Protein 8H79 (pdb70)

Nearest PDB structures (foldseek):
  8h79-assembly1_A  TM=1.004E+00  e=4.292E-35  Nodosilinea nodulosa PCC 7104
  6wp8-assembly1_A  TM=9.678E-01  e=7.950E-15  Mastigocladopsis repens
  6xl3-assembly1_A  TM=9.674E-01  e=8.332E-15  Mastigocladopsis repens
  6k6k-assembly1_A  TM=9.769E-01  e=1.851E-14  Mastigocladopsis repens
  6lm0-assembly1_B  TM=9.413E-01  e=6.273E-14  Calothrix sp. NIES-2098

Organism: NCBI:txid118166

InterPro domains:
  IPR001425 Archaeal/bacterial/fungal rhodopsins [PF01036] (11-232)
  IPR001425 Archaeal/bacterial/fungal rhodopsins [PR00251] (45-65)
  IPR001425 Archaeal/bacterial/fungal rhodopsins [PR00251] (87-108)
  IPR001425 Archaeal/bacterial/fungal rhodopsins [PR00251] (115-134)
  IPR001425 Archaeal/bacterial/fungal rhodopsins [PR00251] (139-160)
  IPR001425 Archaeal/bacterial/fungal rhodopsins [PR00251] (180-198)
  IPR001425 Archaeal/bacterial/fungal rhodopsins [PR00251] (212-230)
  IPR001425 Archaeal/bacterial/fungal rhodopsins [PTHR28286] (6-244)
  IPR001425 Archaeal/bacterial/fungal rhodopsins [SM01021] (12-248)
  IPR018229 Rhodopsin, retinal binding site [PS00950] (89-101)

Structure (mmCIF, N/CA/C/O backbone):
data_8H79
#
_entry.id  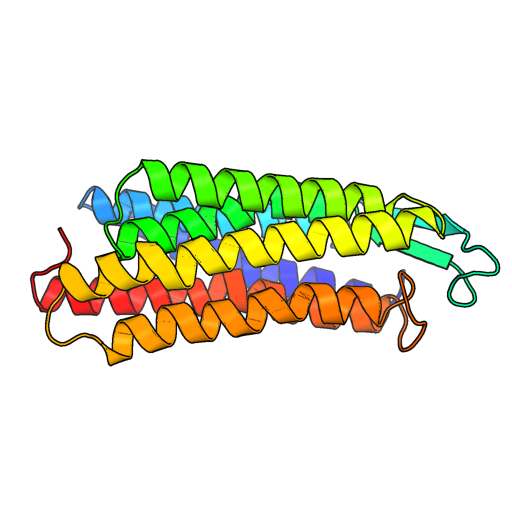 8H79
#
_cell.length_a   63.150
_cell.length_b   63.150
_cell.length_c   117.760
_cell.angle_alpha   90.000
_cell.angle_beta   90.000
_cell.angle_gamma   120.000
#
_symmetry.space_group_name_H-M   'P 3 2 1'
#
loop_
_entity.id
_entity.type
_entity.pdbx_description
1 polymer 'cyanorhodopsin-II (CyR-II) P7104R'
2 non-polymer RETINAL
3 non-polymer 'TETRAETHYLENE GLYCOL'
4 non-polymer HEXANE
5 non-polymer N-OCTANE
6 non-polymer TETRADECANE
7 non-polymer HEXADECANE
8 non-polymer 'SULFATE ION'
9 non-polymer 'CHLORIDE ION'
10 water water
#
loop_
_atom_site.group_PDB
_atom_site.id
_atom_site.type_symbol
_atom_site.label_atom_id
_atom_site.label_alt_id
_atom_site.label_comp_id
_atom_site.label_asym_id
_atom_site.label_entity_id
_atom_site.label_seq_id
_atom_site.pdbx_PDB_ins_code
_atom_site.Cartn_x
_atom_site.Cartn_y
_atom_site.Cartn_z
_atom_site.occupancy
_atom_site.B_iso_or_equiv
_atom_site.auth_seq_id
_atom_site.auth_comp_id
_atom_site.auth_asym_id
_atom_site.auth_atom_id
_atom_site.pdbx_PDB_model_num
ATOM 1 N N . MET A 1 8 ? -1.744 14.713 4.877 1.00 50.38 1 MET A N 1
ATOM 2 C CA . MET A 1 8 ? -1.014 14.456 6.110 1.00 40.90 1 MET A CA 1
ATOM 3 C C . MET A 1 8 ? -0.572 13.001 6.215 1.00 40.03 1 MET A C 1
ATOM 4 O O . MET A 1 8 ? -1.287 12.083 5.818 1.00 37.00 1 MET A O 1
ATOM 9 N N . ASN A 1 9 ? 0.625 12.819 6.759 1.00 42.16 2 ASN A N 1
ATOM 10 C CA . ASN A 1 9 ? 1.152 11.495 7.046 1.00 41.37 2 ASN A CA 1
ATOM 11 C C . ASN A 1 9 ? 0.175 10.712 7.920 1.00 39.36 2 ASN A C 1
ATOM 12 O O . ASN A 1 9 ? -0.401 11.246 8.873 1.00 34.78 2 ASN A O 1
ATOM 17 N N . LEU A 1 10 ? -0.023 9.435 7.581 1.00 36.64 3 LEU A N 1
ATOM 18 C CA . LEU A 1 10 ? -0.969 8.610 8.329 1.00 33.90 3 LEU A CA 1
ATOM 19 C C . LEU A 1 10 ? -0.501 8.391 9.764 1.00 31.21 3 LEU A C 1
ATOM 20 O O . LEU A 1 10 ? -1.303 8.452 10.703 1.00 27.13 3 LEU A O 1
ATOM 25 N N . LEU A 1 11 ? 0.796 8.129 9.952 1.00 26.88 4 LEU A N 1
ATOM 26 C CA . LEU A 1 11 ? 1.327 7.963 11.302 1.00 32.12 4 LEU A CA 1
ATOM 27 C C . LEU A 1 11 ? 1.137 9.233 12.119 1.00 26.59 4 LEU A C 1
ATOM 28 O O . LEU A 1 11 ? 0.850 9.171 13.321 1.00 25.43 4 LEU A O 1
ATOM 33 N N . SER A 1 12 ? 1.301 10.396 11.484 1.00 26.59 5 SER A N 1
ATOM 34 C CA . SER A 1 12 ? 0.983 11.656 12.145 1.00 28.64 5 SER A CA 1
ATOM 35 C C . SER A 1 12 ? -0.495 11.719 12.497 1.00 24.05 5 SER A C 1
ATOM 36 O O . SER A 1 12 ? -0.865 12.023 13.636 1.00 27.07 5 SER A O 1
ATOM 39 N N . GLN A 1 13 ? -1.354 11.434 11.519 1.00 23.78 6 GLN A N 1
ATOM 40 C CA . GLN A 1 13 ? -2.796 11.481 11.738 1.00 28.64 6 GLN A CA 1
ATOM 41 C C . GLN A 1 13 ? -3.206 10.628 12.932 1.00 25.37 6 GLN A C 1
ATOM 42 O O . GLN A 1 13 ? -3.966 11.073 13.797 1.00 25.93 6 GLN A O 1
ATOM 48 N N . VAL A 1 14 ? -2.690 9.400 13.001 1.00 24.23 7 VAL A N 1
ATOM 49 C CA . VAL A 1 14 ? -3.059 8.487 14.076 1.00 22.27 7 VAL A CA 1
ATOM 50 C C . VAL A 1 14 ? -2.488 8.957 15.408 1.00 23.17 7 VAL A C 1
ATOM 51 O O . VAL A 1 14 ? -3.176 8.922 16.433 1.00 23.93 7 VAL A O 1
ATOM 55 N N . SER A 1 15 ? -1.220 9.394 15.423 1.00 24.29 8 SER A N 1
ATOM 56 C CA . SER A 1 15 ? -0.619 9.852 16.672 1.00 26.47 8 SER A CA 1
ATOM 57 C C . SER A 1 15 ? -1.395 11.025 17.262 1.00 23.02 8 SER A C 1
ATOM 58 O O . SER A 1 15 ? -1.512 11.143 18.486 1.00 21.83 8 SER A O 1
ATOM 61 N N . PHE A 1 16 ? -1.929 11.906 16.414 1.00 23.82 9 PHE A N 1
ATOM 62 C CA . PHE A 1 16 ? -2.683 13.040 16.937 1.00 20.93 9 PHE A CA 1
ATOM 63 C C . PHE A 1 16 ? -3.994 12.578 17.566 1.00 22.16 9 PHE A C 1
ATOM 64 O O . PHE A 1 16 ? -4.347 13.002 18.671 1.00 22.61 9 PHE A O 1
ATOM 72 N N . TRP A 1 17 ? -4.734 11.702 16.885 1.00 21.63 10 TRP A N 1
ATOM 73 C CA . TRP A 1 17 ? -5.972 11.199 17.478 1.00 19.55 10 TRP A CA 1
ATOM 74 C C . TRP A 1 17 ? -5.692 10.413 18.757 1.00 22.09 10 TRP A C 1
ATOM 75 O O . TRP A 1 17 ? -6.433 10.534 19.740 1.00 18.68 10 TRP A O 1
ATOM 86 N N . VAL A 1 18 ? -4.598 9.635 18.784 1.00 21.07 11 VAL A N 1
ATOM 87 C CA . VAL A 1 18 ? -4.279 8.858 19.983 1.00 21.03 11 VAL A CA 1
ATOM 88 C C . VAL A 1 18 ? -3.870 9.773 21.133 1.00 20.80 11 VAL A C 1
ATOM 89 O O . VAL A 1 18 ? -4.259 9.555 22.290 1.00 21.94 11 VAL A O 1
ATOM 93 N N . GLY A 1 19 ? -3.076 10.806 20.850 1.00 24.83 12 GLY A N 1
ATOM 94 C CA . GLY A 1 19 ? -2.709 11.738 21.908 1.00 22.37 12 GLY A CA 1
ATOM 95 C C . GLY A 1 19 ? -3.911 12.490 22.447 1.00 18.56 12 GLY A C 1
ATOM 96 O O . GLY A 1 19 ? -4.049 12.679 23.657 1.00 19.52 12 GLY A O 1
ATOM 97 N N . CYS A 1 20 ? -4.803 12.916 21.555 1.00 19.44 13 CYS A N 1
ATOM 98 C CA . CYS A 1 20 ? -6.008 13.627 21.975 1.00 19.01 13 CYS A CA 1
ATOM 99 C C . CYS A 1 20 ? -6.831 12.795 22.957 1.00 23.36 13 CYS A C 1
ATOM 100 O O . CYS A 1 20 ? -7.221 13.278 24.032 1.00 20.74 13 CYS A O 1
ATOM 103 N N . GLY A 1 21 ? -7.076 11.527 22.615 1.00 22.70 14 GLY A N 1
ATOM 104 C CA . GLY A 1 21 ? -7.876 10.673 23.481 1.00 21.24 14 GLY A CA 1
ATOM 105 C C . GLY A 1 21 ? -7.209 10.378 24.813 1.00 25.39 14 GLY A C 1
ATOM 106 O O . GLY A 1 21 ? -7.870 10.363 25.855 1.00 23.98 14 GLY A O 1
ATOM 107 N N . ILE A 1 22 ? -5.893 10.147 24.804 1.00 21.90 15 ILE A N 1
ATOM 108 C CA . ILE A 1 22 ? -5.192 9.860 26.052 1.00 21.60 15 ILE A CA 1
ATOM 109 C C . ILE A 1 22 ? -5.167 11.099 26.939 1.00 24.95 15 ILE A C 1
ATOM 110 O O . ILE A 1 22 ? -5.437 11.028 28.146 1.00 22.44 15 ILE A O 1
ATOM 115 N N . LEU A 1 23 ? -4.858 12.260 26.348 1.00 21.50 16 LEU A N 1
ATOM 116 C CA . LEU A 1 23 ? -4.904 13.512 27.100 1.00 22.47 16 LEU A CA 1
ATOM 117 C C . LEU A 1 23 ? -6.303 13.780 27.655 1.00 22.38 16 LEU A C 1
ATOM 118 O O . LEU A 1 23 ? -6.450 14.192 28.811 1.00 24.98 16 LEU A O 1
ATOM 123 N N . ALA A 1 24 ? -7.342 13.533 26.857 1.00 23.39 17 ALA A N 1
ATOM 124 C CA . ALA A 1 24 ? -8.707 13.741 27.340 1.00 20.66 17 ALA A CA 1
ATOM 125 C C . ALA A 1 24 ? -9.064 12.766 28.459 1.00 26.21 17 ALA A C 1
ATOM 126 O O . ALA A 1 24 ? -9.889 13.088 29.319 1.00 24.22 17 ALA A O 1
ATOM 128 N N . PHE A 1 25 ? -8.458 11.577 28.467 1.00 24.19 18 PHE A N 1
ATOM 129 C CA . PHE A 1 25 ? -8.596 10.685 29.612 1.00 24.27 18 PHE A CA 1
ATOM 130 C C . PHE A 1 25 ? -7.993 11.311 30.865 1.00 26.12 18 PHE A C 1
ATOM 131 O O . PHE A 1 25 ? -8.597 11.268 31.944 1.00 25.62 18 PHE A O 1
ATOM 139 N N . GLY A 1 26 ? -6.802 11.901 30.742 1.00 25.48 19 GLY A N 1
ATOM 140 C CA . GLY A 1 26 ? -6.212 12.585 31.881 1.00 23.94 19 GLY A CA 1
ATOM 141 C C . GLY A 1 26 ? -7.072 13.733 32.378 1.00 21.56 19 GLY A C 1
ATOM 142 O O . GLY A 1 26 ? -7.240 13.915 33.586 1.00 23.20 19 GLY A O 1
ATOM 143 N N . SER A 1 27 ? -7.644 14.510 31.453 1.00 19.43 20 SER A N 1
ATOM 144 C CA . SER A 1 27 ? -8.529 15.613 31.839 1.00 23.25 20 SER A CA 1
ATOM 145 C C . SER A 1 27 ? -9.738 15.120 32.632 1.00 26.83 20 SER A C 1
ATOM 146 O O . SER A 1 27 ? -10.223 15.817 33.535 1.00 24.97 20 SER A O 1
ATOM 149 N N . ILE A 1 28 ? -10.255 13.934 32.296 1.00 25.08 21 ILE A N 1
ATOM 150 C CA . ILE A 1 28 ? -11.371 13.379 33.058 1.00 22.62 21 ILE A CA 1
ATOM 151 C C . ILE A 1 28 ? -10.934 13.045 34.479 1.00 25.45 21 ILE A C 1
ATOM 152 O O . ILE A 1 28 ? -11.633 13.363 35.449 1.00 24.57 21 ILE A O 1
ATOM 157 N N . VAL A 1 29 ? -9.766 12.408 34.627 1.00 25.84 22 VAL A N 1
ATOM 158 C CA . VAL A 1 29 ? -9.250 12.087 35.959 1.00 27.25 22 VAL A CA 1
ATOM 159 C C . VAL A 1 29 ? -9.009 13.361 36.766 1.00 28.47 22 VAL A C 1
ATOM 160 O O . VAL A 1 29 ? -9.480 13.498 37.903 1.00 24.47 22 VAL A O 1
ATOM 164 N N . PHE A 1 30 ? -8.256 14.306 36.201 1.00 21.35 23 PHE A N 1
ATOM 165 C CA . PHE A 1 30 ? -7.916 15.495 36.974 1.00 24.99 23 PHE A CA 1
ATOM 166 C C . PHE A 1 30 ? -9.142 16.382 37.199 1.00 26.76 23 PHE A C 1
ATOM 167 O O . PHE A 1 30 ? -9.316 16.940 38.288 1.00 24.52 23 PHE A O 1
ATOM 17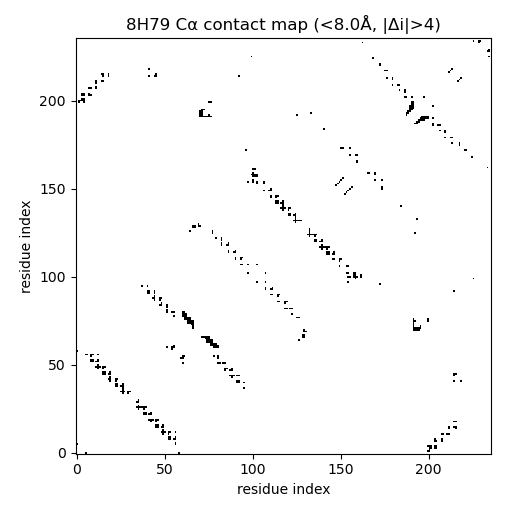5 N N . GLY A 1 31 ? -10.021 16.495 36.204 1.00 23.09 24 GLY A N 1
ATOM 176 C CA . GLY A 1 31 ? -11.187 17.356 36.362 1.00 26.93 24 GLY A CA 1
ATOM 177 C C . GLY A 1 31 ? -12.144 16.868 37.434 1.00 30.29 24 GLY A C 1
ATOM 178 O O . GLY A 1 31 ? -12.599 17.643 38.284 1.00 26.77 24 GLY A O 1
ATOM 179 N N . LEU A 1 32 ? -12.472 15.573 37.406 1.00 23.10 25 LEU A N 1
ATOM 180 C CA . LEU A 1 32 ? -13.347 15.025 38.434 1.00 22.93 25 LEU A CA 1
ATOM 181 C C . LEU A 1 32 ? -12.674 15.026 39.799 1.00 31.01 25 LEU A C 1
ATOM 182 O O . LEU A 1 32 ? -13.359 15.088 40.826 1.00 29.57 25 LEU A O 1
ATOM 187 N N . GLY A 1 33 ? -11.343 14.949 39.833 1.00 25.63 26 GLY A N 1
ATOM 188 C CA . GLY A 1 33 ? -10.647 15.085 41.099 1.00 32.74 26 GLY A CA 1
ATOM 189 C C . GLY A 1 33 ? -10.797 16.477 41.681 1.00 33.43 26 GLY A C 1
ATOM 190 O O . GLY A 1 33 ? -11.012 16.635 42.887 1.00 33.76 26 GLY A O 1
ATOM 191 N N . ALA A 1 34 ? -10.696 17.504 40.831 1.00 28.88 27 ALA A N 1
ATOM 192 C CA . ALA A 1 34 ? -10.928 18.871 41.286 1.00 29.95 27 ALA A CA 1
ATOM 193 C C . ALA A 1 34 ? -12.362 19.057 41.759 1.00 31.11 27 ALA A C 1
ATOM 194 O O . ALA A 1 34 ? -12.605 19.709 42.781 1.00 33.44 27 ALA A O 1
ATOM 196 N N . TRP A 1 35 ? -13.323 18.490 41.027 1.00 29.18 28 TRP A N 1
ATOM 197 C CA . TRP A 1 35 ? -14.727 18.618 41.404 1.00 32.99 28 TRP A CA 1
ATOM 198 C C . TRP A 1 35 ? -14.994 18.014 42.779 1.00 33.13 28 TRP A C 1
ATOM 199 O O . TRP A 1 35 ? -15.801 18.543 43.551 1.00 34.31 28 TRP A O 1
ATOM 210 N N . ASN A 1 36 ? -14.323 16.913 43.107 1.00 29.87 29 ASN A N 1
ATOM 211 C CA . ASN A 1 36 ? -14.582 16.190 44.340 1.00 34.86 29 ASN A CA 1
ATOM 212 C C . ASN A 1 36 ? -13.654 16.576 45.489 1.00 39.18 29 ASN A C 1
ATOM 213 O O . ASN A 1 36 ? -13.901 16.153 46.625 1.00 34.71 29 ASN A O 1
ATOM 218 N N . ALA A 1 37 ? -12.612 17.365 45.233 1.00 30.24 30 ALA A N 1
ATOM 219 C CA . ALA A 1 37 ? -11.624 17.659 46.263 1.00 35.19 30 ALA A CA 1
ATOM 220 C C . ALA A 1 37 ? -12.188 18.620 47.301 1.00 40.93 30 ALA A C 1
ATOM 221 O O . ALA A 1 37 ? -12.827 19.623 46.961 1.00 35.01 30 ALA A O 1
ATOM 223 N N . LYS A 1 38 ? -11.942 18.315 48.573 1.00 37.26 31 LYS A N 1
ATOM 224 C CA . LYS A 1 38 ? -12.399 19.154 49.673 1.00 46.16 31 LYS A CA 1
ATOM 225 C C . LYS A 1 38 ? -11.306 20.069 50.211 1.00 42.96 31 LYS A C 1
ATOM 226 O O . LYS A 1 38 ? -11.595 21.201 50.609 1.00 44.04 31 LYS A O 1
ATOM 232 N N . ARG A 1 39 ? -10.057 19.612 50.219 1.00 42.06 32 ARG A N 1
ATOM 233 C CA . ARG A 1 39 ? -8.947 20.430 50.688 1.00 41.05 32 ARG A CA 1
ATOM 234 C C . ARG A 1 39 ? -8.441 21.345 49.579 1.00 40.44 32 ARG A C 1
ATOM 235 O O . ARG A 1 39 ? -8.324 20.934 48.420 1.00 35.07 32 ARG A O 1
ATOM 243 N N . GLN A 1 40 ? -8.111 22.586 49.950 1.00 39.56 33 GLN A N 1
ATOM 244 C CA . GLN A 1 40 ? -7.659 23.567 48.967 1.00 37.43 33 GLN A CA 1
ATOM 245 C C . GLN A 1 40 ? -6.415 23.094 48.223 1.00 36.79 33 GLN A C 1
ATOM 246 O O . GLN A 1 40 ? -6.273 23.345 47.019 1.00 29.43 33 GLN A O 1
ATOM 252 N N . SER A 1 41 ? -5.502 22.408 48.916 1.00 30.55 34 SER A N 1
ATOM 253 C CA . SER A 1 41 ? -4.248 22.014 48.277 1.00 31.72 34 SER A CA 1
ATOM 254 C C . SER A 1 41 ? -4.463 20.909 47.249 1.00 36.01 34 SER A C 1
ATOM 255 O O . SER A 1 41 ? -3.665 20.769 46.313 1.00 28.20 34 SER A O 1
ATOM 258 N N . TRP A 1 42 ? -5.528 20.120 47.406 1.00 31.61 35 TRP A N 1
ATOM 259 C CA . TRP A 1 42 ? -5.887 19.142 46.388 1.00 29.71 35 TRP A CA 1
ATOM 260 C C . TRP A 1 42 ? -6.631 19.802 45.231 1.00 30.59 35 TRP A C 1
ATOM 261 O O . TRP A 1 42 ? -6.436 19.422 44.070 1.00 27.73 35 TRP A O 1
ATOM 272 N N . GLU A 1 43 ? -7.493 20.779 45.532 1.00 28.27 36 GLU A N 1
ATOM 273 C CA . GLU A 1 43 ? -8.128 21.567 44.481 1.00 32.07 36 GLU A CA 1
ATOM 274 C C . GLU A 1 43 ? -7.084 22.210 43.576 1.00 26.36 36 GLU A C 1
ATOM 275 O O . GLU A 1 43 ? -7.195 22.151 42.348 1.00 21.60 36 GLU A O 1
ATOM 281 N N . GLU A 1 44 ? -6.051 22.818 44.170 1.00 27.15 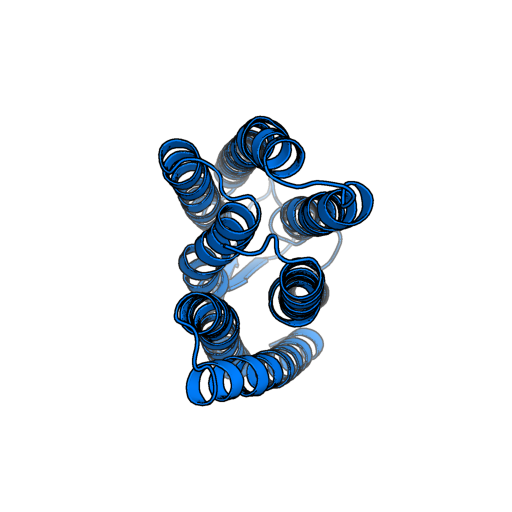37 GLU A N 1
ATOM 282 C CA . GLU A 1 44 ? -5.004 23.440 43.364 1.00 28.94 37 GLU A CA 1
ATOM 283 C C . GLU A 1 44 ? -4.264 22.410 42.523 1.00 29.05 37 GLU A C 1
ATOM 284 O O . GLU A 1 44 ? -4.007 22.640 41.333 1.00 25.27 37 GLU A O 1
ATOM 290 N N . PHE A 1 45 ? -3.907 21.269 43.122 1.00 26.84 38 PHE A N 1
ATOM 291 C CA . PHE A 1 45 ? -3.180 20.243 42.376 1.00 27.71 38 PHE A CA 1
ATOM 292 C C . PHE A 1 45 ? -3.972 19.789 41.157 1.00 23.14 38 PHE A C 1
ATOM 293 O O . PHE A 1 45 ? -3.447 19.738 40.037 1.00 25.01 38 PHE A O 1
ATOM 301 N N . TYR A 1 46 ? -5.249 19.461 41.360 1.00 22.26 39 TYR A N 1
ATOM 302 C CA . TYR A 1 46 ? -6.068 18.948 40.271 1.00 25.16 39 TYR A CA 1
ATOM 303 C C . TYR A 1 46 ? -6.334 20.015 39.215 1.00 22.52 39 TYR A C 1
ATOM 304 O O . TYR A 1 46 ? -6.361 19.716 38.015 1.00 22.60 39 TYR A O 1
ATOM 313 N N . ILE A 1 47 ? -6.552 21.260 39.637 1.00 22.45 40 ILE A N 1
ATOM 314 C CA . ILE A 1 47 ? -6.828 22.319 38.670 1.00 23.88 40 ILE A CA 1
ATOM 315 C C . ILE A 1 47 ? -5.614 22.558 37.790 1.00 23.78 40 ILE A C 1
ATOM 316 O O . ILE A 1 47 ? -5.738 22.707 36.570 1.00 23.47 40 ILE A O 1
ATOM 321 N N . VAL A 1 48 ? -4.422 22.599 38.394 1.00 21.62 41 VAL A N 1
ATOM 322 C CA . VAL A 1 48 ? -3.195 22.759 37.618 1.00 22.27 41 VAL A CA 1
ATOM 323 C C . VAL A 1 48 ? -3.066 21.637 36.593 1.00 22.28 41 VAL A C 1
ATOM 324 O O . VAL A 1 48 ? -2.891 21.882 35.394 1.00 20.77 41 VAL A O 1
ATOM 328 N N . HIS A 1 49 ? -3.187 20.386 37.039 1.00 22.96 42 HIS A N 1
ATOM 329 C CA . HIS A 1 49 ? -2.980 19.279 36.114 1.00 18.07 42 HIS A CA 1
ATOM 330 C C . HIS A 1 49 ? -4.145 19.091 35.151 1.00 21.07 42 HIS A C 1
ATOM 331 O O . HIS A 1 49 ? -3.944 18.542 34.064 1.00 21.49 42 HIS A O 1
ATOM 338 N N . PHE A 1 50 ? -5.344 19.564 35.499 1.00 22.01 43 PHE A N 1
ATOM 339 C CA . PHE A 1 50 ? -6.430 19.570 34.526 1.00 22.78 43 PHE A CA 1
ATOM 340 C C . PHE A 1 50 ? -6.143 20.543 33.386 1.00 20.76 43 PHE A C 1
ATOM 341 O O . PHE A 1 50 ? -6.367 20.219 32.212 1.00 18.69 43 PHE A O 1
ATOM 349 N N . THR A 1 51 ? -5.668 21.747 33.715 1.00 21.91 44 THR A N 1
ATOM 350 C CA . THR A 1 51 ? -5.257 22.693 32.683 1.00 22.52 44 THR A CA 1
ATOM 351 C C . THR A 1 51 ? -4.193 22.087 31.769 1.00 20.86 44 THR A C 1
ATOM 352 O O . THR A 1 51 ? -4.254 22.244 30.546 1.00 22.12 44 THR A O 1
ATOM 356 N N . VAL A 1 52 ? -3.239 21.352 32.342 1.00 21.91 45 VAL A N 1
ATOM 357 C CA . VAL A 1 52 ? -2.149 20.780 31.549 1.00 19.48 45 VAL A CA 1
ATOM 358 C C . VAL A 1 52 ? -2.691 19.844 30.474 1.00 23.55 45 VAL A C 1
ATOM 359 O O . VAL A 1 52 ? -2.403 20.013 29.284 1.00 23.37 45 VAL A O 1
ATOM 363 N N . THR A 1 53 ? -3.495 18.846 30.873 1.00 22.59 46 THR A N 1
ATOM 364 C CA . THR A 1 53 ? -3.994 17.877 29.899 1.00 21.32 46 THR A CA 1
ATOM 365 C C . THR A 1 53 ? -5.002 18.504 28.946 1.00 21.81 46 THR A C 1
ATOM 366 O O . THR A 1 53 ? -5.043 18.141 27.762 1.00 23.87 46 THR A O 1
ATOM 370 N N . THR A 1 54 ? -5.818 19.444 29.436 1.00 21.07 47 THR A N 1
ATOM 371 C CA . THR A 1 54 ? -6.896 19.994 28.616 1.00 18.82 47 THR A CA 1
ATOM 372 C C . THR A 1 54 ? -6.359 20.924 27.533 1.00 21.38 47 THR A C 1
ATOM 373 O O . THR A 1 54 ? -6.834 20.895 26.388 1.00 21.58 47 THR A O 1
ATOM 377 N N . VAL A 1 55 ? -5.362 21.746 27.869 1.00 22.32 48 VAL A N 1
ATOM 378 C CA . VAL A 1 55 ? -4.738 22.609 26.871 1.00 21.66 48 VAL A CA 1
ATOM 379 C C . VAL A 1 55 ? -4.060 21.767 25.795 1.00 20.23 48 VAL A C 1
ATOM 380 O O . VAL A 1 55 ? -4.187 22.040 24.594 1.00 18.63 48 VAL A O 1
ATOM 384 N N . ALA A 1 56 ? -3.332 20.725 26.207 1.00 23.84 49 ALA A N 1
ATOM 385 C CA . ALA A 1 56 ? -2.704 19.836 25.235 1.00 21.63 49 ALA A CA 1
ATOM 386 C C . ALA A 1 56 ? -3.749 19.083 24.418 1.00 18.85 49 ALA A C 1
ATOM 387 O O . ALA A 1 56 ? -3.597 18.929 23.202 1.00 19.12 49 ALA A O 1
ATOM 389 N N . ALA A 1 57 ? -4.825 18.622 25.061 1.00 19.41 50 ALA A N 1
ATOM 390 C CA . ALA A 1 57 ? -5.859 17.899 24.326 1.00 18.15 50 ALA A CA 1
ATOM 391 C C . ALA A 1 57 ? -6.494 18.777 23.255 1.00 21.29 50 ALA A C 1
ATOM 392 O O . ALA A 1 57 ? -6.864 18.286 22.183 1.00 20.15 50 ALA A O 1
ATOM 394 N N . CYS A 1 58 ? -6.639 20.077 23.534 1.00 22.71 51 CYS A N 1
ATOM 395 C CA . CYS A 1 58 ? -7.133 21.012 22.528 1.00 17.79 51 CYS A CA 1
ATOM 396 C C . CYS A 1 58 ? -6.149 21.155 21.373 1.00 21.37 51 CYS A C 1
ATOM 397 O O . CYS A 1 58 ? -6.545 21.175 20.199 1.00 21.86 51 CYS A O 1
ATOM 400 N N . ALA A 1 59 ? -4.859 21.293 21.690 1.00 20.94 52 ALA A N 1
ATOM 401 C CA . ALA A 1 59 ? -3.849 21.398 20.643 1.00 18.81 52 ALA A CA 1
ATOM 402 C C . ALA A 1 59 ? -3.801 20.138 19.786 1.00 18.88 52 ALA A C 1
ATOM 403 O O . ALA A 1 59 ? -3.692 20.225 18.557 1.00 20.33 52 ALA A O 1
ATOM 405 N N . TYR A 1 60 ? -3.891 18.955 20.410 1.00 20.54 53 TYR A N 1
ATOM 406 C CA . TYR A 1 60 ? -3.905 17.713 19.634 1.00 16.66 53 TYR A CA 1
ATOM 407 C C . TYR A 1 60 ? -5.177 17.578 18.802 1.00 21.31 53 TYR A C 1
ATOM 408 O O . TYR A 1 60 ? -5.139 17.024 17.692 1.00 20.12 53 TYR A O 1
ATOM 417 N N . LEU A 1 61 ? -6.311 18.080 19.303 1.00 19.61 54 LEU A N 1
ATOM 418 C CA . LEU A 1 61 ? -7.530 18.033 18.498 1.00 16.40 54 LEU A CA 1
ATOM 419 C C . LEU A 1 61 ? -7.378 18.882 17.243 1.00 20.36 54 LEU A C 1
ATOM 420 O O . LEU A 1 61 ? -7.763 18.460 16.145 1.00 18.95 54 LEU A O 1
ATOM 425 N N . ALA A 1 62 ? -6.777 20.068 17.381 1.00 21.62 55 ALA A N 1
ATOM 426 C CA . ALA A 1 62 ? -6.550 20.921 16.219 1.00 24.65 55 ALA A CA 1
ATOM 427 C C . ALA A 1 62 ? -5.631 20.244 15.204 1.00 21.20 55 ALA A C 1
ATOM 428 O O . ALA A 1 62 ? -5.916 20.230 14.001 1.00 22.22 55 ALA A O 1
ATOM 430 N N . MET A 1 63 ? -4.518 19.673 15.662 1.00 22.93 56 MET A N 1
ATOM 431 C CA . MET A 1 63 ? -3.623 19.007 14.717 1.00 22.97 56 MET A CA 1
ATOM 432 C C . MET A 1 63 ? -4.280 17.772 14.099 1.00 22.23 56 MET A C 1
ATOM 433 O O . MET A 1 63 ? -4.141 17.528 12.893 1.00 25.03 56 MET A O 1
ATOM 438 N N . ALA A 1 64 ? -5.021 17.000 14.897 1.00 19.72 57 ALA A N 1
ATOM 439 C CA . ALA A 1 64 ? -5.728 15.837 14.357 1.00 19.63 57 ALA A CA 1
ATOM 440 C C . ALA A 1 64 ? -6.678 16.229 13.231 1.00 26.56 57 ALA A C 1
ATOM 441 O O . ALA A 1 64 ? -6.869 15.464 12.277 1.00 25.05 57 ALA A O 1
ATOM 443 N N . MET A 1 65 ? -7.283 17.413 13.322 1.00 22.00 58 MET A N 1
ATOM 444 C CA . MET A 1 65 ? -8.224 17.888 12.321 1.00 21.47 58 MET A CA 1
ATOM 445 C C . MET A 1 65 ? -7.544 18.648 11.186 1.00 27.58 58 MET A C 1
ATOM 446 O O . MET A 1 65 ? -8.234 19.222 10.337 1.00 27.15 58 MET A O 1
ATOM 451 N N . GLY A 1 66 ? -6.214 18.662 11.151 1.00 25.81 59 GLY A N 1
ATOM 452 C CA . GLY A 1 66 ? -5.497 19.287 10.063 1.00 25.32 59 GLY A CA 1
ATOM 453 C C . GLY A 1 66 ? -5.258 20.767 10.219 1.00 27.98 59 GLY A C 1
ATOM 454 O O . GLY A 1 66 ? -5.016 21.447 9.214 1.00 26.27 59 GLY A O 1
ATOM 455 N N . GLN A 1 67 ? -5.301 21.286 11.443 1.00 21.39 60 GLN A N 1
ATOM 456 C CA . GLN A 1 67 ? -5.072 22.695 11.720 1.00 23.85 60 GLN A CA 1
ATOM 457 C C . GLN A 1 67 ? -3.769 22.881 12.493 1.00 26.39 60 GLN A C 1
ATOM 458 O O . GLN A 1 67 ? -3.124 21.922 12.916 1.00 22.35 60 GLN A O 1
ATOM 464 N N . GLY A 1 68 ? -3.383 24.143 12.667 1.00 20.68 61 GLY A N 1
ATOM 465 C CA . GLY A 1 68 ? -2.226 24.468 13.481 1.00 22.60 61 GLY A CA 1
ATOM 466 C C . GLY A 1 68 ? -0.881 24.079 12.904 1.00 23.61 61 GLY A C 1
ATOM 467 O O . GLY A 1 68 ? 0.096 23.980 13.657 1.00 21.24 61 GLY A O 1
ATOM 468 N N . GLU A 1 69 ? -0.795 23.873 11.588 1.00 21.22 62 GLU A N 1
ATOM 469 C CA . GLU A 1 69 ? 0.437 23.450 10.930 1.00 28.77 62 GLU A CA 1
ATOM 470 C C . GLU A 1 69 ? 0.773 24.389 9.785 1.00 26.65 62 GLU A C 1
ATOM 471 O O . GLU A 1 69 ? -0.120 24.884 9.090 1.00 23.47 62 GLU A O 1
ATOM 477 N N . ILE A 1 70 ? 2.070 24.613 9.583 1.00 23.99 63 ILE A N 1
ATOM 478 C CA . ILE A 1 70 ? 2.566 25.342 8.422 1.00 30.14 63 ILE A CA 1
ATOM 479 C C . ILE A 1 70 ? 3.817 24.627 7.918 1.00 28.11 63 ILE A C 1
ATOM 480 O O . ILE A 1 70 ? 4.670 24.225 8.715 1.00 27.51 63 ILE A O 1
ATOM 485 N N . THR A 1 71 ? 3.895 24.415 6.602 1.00 28.62 64 THR A N 1
ATOM 486 C CA . THR A 1 71 ? 5.014 23.721 5.967 1.00 27.31 64 THR A CA 1
ATOM 487 C C . THR A 1 71 ? 5.968 24.744 5.362 1.00 28.30 64 THR A C 1
ATOM 488 O O . THR A 1 71 ? 5.537 25.629 4.615 1.00 23.90 64 THR A O 1
ATOM 492 N N . LEU A 1 72 ? 7.262 24.615 5.673 1.00 25.39 65 LEU A N 1
ATOM 493 C CA . LEU A 1 72 ? 8.272 25.570 5.235 1.00 24.91 65 LEU A CA 1
ATOM 494 C C . LEU A 1 72 ? 9.404 24.874 4.484 1.00 23.34 65 LEU A C 1
ATOM 495 O O . LEU A 1 72 ? 9.751 23.724 4.772 1.00 21.68 65 LEU A O 1
ATOM 500 N N . GLN A 1 73 ? 9.986 25.596 3.524 1.00 24.42 66 GLN A N 1
ATOM 501 C CA . GLN A 1 73 ? 11.095 25.081 2.723 1.00 29.29 66 GLN A CA 1
ATOM 502 C C . GLN A 1 73 ? 12.399 25.071 3.512 1.00 28.43 66 GLN A C 1
ATOM 503 O O . GLN A 1 73 ? 12.667 25.976 4.308 1.00 28.64 66 GLN A O 1
ATOM 509 N N . ASN A 1 74 ? 13.227 24.057 3.260 1.00 26.74 67 ASN A N 1
ATOM 510 C CA . ASN A 1 74 ? 14.562 23.963 3.835 1.00 27.09 67 ASN A CA 1
ATOM 511 C C . ASN A 1 74 ? 15.618 24.452 2.845 1.00 34.17 67 ASN A C 1
ATOM 512 O O . ASN A 1 74 ? 15.460 24.319 1.628 1.00 28.83 67 ASN A O 1
ATOM 517 N N . THR A 1 75 ? 16.698 25.028 3.383 1.00 30.68 68 THR A N 1
ATOM 518 C CA . THR A 1 75 ? 17.835 25.484 2.594 1.00 32.57 68 THR A CA 1
ATOM 519 C C . THR A 1 75 ? 18.856 24.360 2.412 1.00 38.09 68 THR A C 1
ATOM 520 O O . THR A 1 75 ? 18.668 23.226 2.862 1.00 33.79 68 THR A O 1
ATOM 524 N N . ASP A 1 76 ? 19.972 24.693 1.756 1.00 33.93 69 ASP A N 1
ATOM 525 C CA . ASP A 1 76 ? 21.047 23.728 1.559 1.00 34.24 69 ASP A CA 1
ATOM 526 C C . ASP A 1 76 ? 21.813 23.432 2.837 1.00 36.67 69 ASP A C 1
ATOM 527 O O . ASP A 1 76 ? 22.511 22.416 2.897 1.00 39.14 69 ASP A O 1
ATOM 532 N N . LEU A 1 77 ? 21.721 24.297 3.851 1.00 33.72 70 LEU A N 1
ATOM 533 C CA . LEU A 1 77 ? 22.333 24.029 5.147 1.00 33.61 70 LEU A CA 1
ATOM 534 C C . LEU A 1 77 ? 21.416 23.238 6.064 1.00 33.09 70 LEU A C 1
ATOM 535 O O . LEU A 1 77 ? 21.513 23.363 7.293 1.00 32.71 70 LEU A O 1
ATOM 540 N N . ALA A 1 78 ? 20.509 22.448 5.499 1.00 33.21 71 ALA A N 1
ATOM 541 C CA . ALA A 1 78 ? 19.471 21.780 6.262 1.00 30.97 71 ALA A CA 1
ATOM 542 C C . ALA A 1 78 ? 19.197 20.423 5.633 1.00 33.17 71 ALA A C 1
ATOM 543 O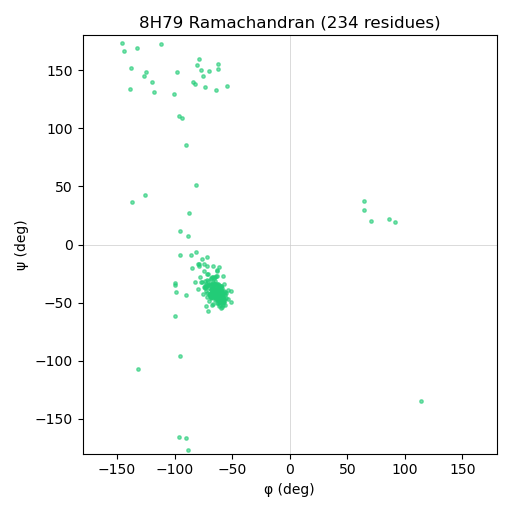 O . ALA A 1 78 ? 19.721 20.093 4.565 1.00 35.61 71 ALA A O 1
ATOM 545 N N . ALA A 1 79 ? 18.362 19.636 6.304 1.00 31.37 72 ALA A N 1
ATOM 546 C CA . ALA A 1 79 ? 17.973 18.336 5.779 1.00 33.98 72 ALA A CA 1
ATOM 547 C C . ALA A 1 79 ? 17.230 18.497 4.460 1.00 29.55 72 ALA A C 1
ATOM 548 O O . ALA A 1 79 ? 16.561 19.504 4.216 1.00 32.78 72 ALA A O 1
ATOM 550 N N . GLU A 1 80 ? 17.345 17.484 3.609 1.00 34.41 73 GLU A N 1
ATOM 551 C CA . GLU A 1 80 ? 16.660 17.504 2.324 1.00 40.50 73 GLU A CA 1
ATOM 552 C C . GLU A 1 80 ? 15.147 17.506 2.533 1.00 37.54 73 GLU A C 1
ATOM 553 O O . GLU A 1 80 ? 14.624 16.735 3.342 1.00 37.12 73 GLU A O 1
ATOM 559 N N . GLY A 1 81 ? 14.450 18.389 1.820 1.00 33.67 74 GLY A N 1
ATOM 560 C CA . GLY A 1 81 ? 13.000 18.420 1.849 1.00 34.97 74 GLY A CA 1
ATOM 561 C C . GLY A 1 81 ? 12.405 19.666 2.474 1.00 35.80 74 GLY A C 1
ATOM 562 O O . GLY A 1 81 ? 12.831 20.790 2.189 1.00 31.47 74 GLY A O 1
ATOM 563 N N . VAL A 1 82 ? 11.404 19.474 3.332 1.00 31.63 75 VAL A N 1
ATOM 564 C CA . VAL A 1 82 ? 10.677 20.563 3.966 1.00 26.92 75 VAL A CA 1
ATOM 565 C C . VAL A 1 82 ? 10.569 20.253 5.456 1.00 31.21 75 VAL A C 1
ATOM 566 O O . VAL A 1 82 ? 10.887 19.152 5.913 1.00 23.09 75 VAL A O 1
ATOM 570 N N . ARG A 1 83 ? 10.131 21.251 6.221 1.00 27.83 76 ARG A N 1
ATOM 571 C CA . ARG A 1 83 ? 9.835 21.064 7.635 1.00 28.82 76 ARG A CA 1
ATOM 572 C C . ARG A 1 83 ? 8.356 21.345 7.853 1.00 28.64 76 ARG A C 1
ATOM 573 O O . ARG A 1 83 ? 7.824 22.338 7.348 1.00 27.58 76 ARG A O 1
ATOM 581 N N . HIS A 1 84 ? 7.685 20.437 8.548 1.00 25.25 77 HIS A N 1
ATOM 582 C CA . HIS A 1 84 ? 6.301 20.631 8.949 1.00 26.14 77 HIS A CA 1
ATOM 583 C C . HIS A 1 84 ? 6.328 21.230 10.347 1.00 24.78 77 HIS A C 1
ATOM 584 O O . HIS A 1 84 ? 6.686 20.544 11.309 1.00 23.16 77 HIS A O 1
ATOM 591 N N . ILE A 1 85 ? 5.976 22.506 10.459 1.00 27.14 78 ILE A N 1
ATOM 592 C CA . 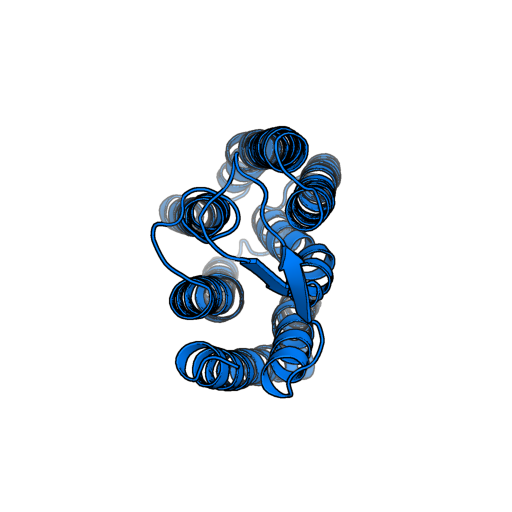ILE A 1 85 ? 5.973 23.209 11.737 1.00 21.41 78 ILE A CA 1
ATOM 593 C C . ILE A 1 85 ? 4.555 23.172 12.288 1.00 21.41 78 ILE A C 1
ATOM 594 O O . ILE A 1 85 ? 3.648 23.805 11.744 1.00 19.81 78 ILE A O 1
ATOM 599 N N . TYR A 1 86 ? 4.360 22.416 13.360 1.00 25.57 79 TYR A N 1
ATOM 600 C CA . TYR A 1 86 ? 3.090 22.392 14.079 1.00 23.74 79 TYR A CA 1
ATOM 601 C C . TYR A 1 86 ? 3.180 23.478 15.138 1.00 22.05 79 TYR A C 1
ATOM 602 O O . TYR A 1 86 ? 3.564 23.230 16.277 1.00 24.19 79 TYR A O 1
ATOM 611 N N . TRP A 1 87 ? 2.842 24.711 14.749 1.00 23.72 80 TRP A N 1
ATOM 612 C CA . TRP A 1 87 ? 2.970 25.820 15.686 1.00 20.41 80 TRP A CA 1
ATOM 613 C C . TRP A 1 87 ? 1.995 25.711 16.854 1.00 21.39 80 TRP A C 1
ATOM 614 O O . TRP A 1 87 ? 2.226 26.341 17.894 1.00 20.20 80 TRP A O 1
ATOM 625 N N . ALA A 1 88 ? 0.934 24.905 16.721 1.00 19.20 81 ALA A N 1
ATOM 626 C CA . ALA A 1 88 ? 0.045 24.642 17.851 1.00 20.20 81 ALA A CA 1
ATOM 627 C C . ALA A 1 88 ? 0.800 24.049 19.036 1.00 21.94 81 ALA A C 1
ATOM 628 O O . ALA A 1 88 ? 0.377 24.222 20.188 1.00 22.46 81 ALA A O 1
ATOM 630 N N . ARG A 1 89 ? 1.914 23.353 18.772 1.00 19.22 82 ARG A N 1
ATOM 631 C CA . ARG A 1 89 ? 2.705 22.745 19.841 1.00 20.53 82 ARG A CA 1
ATOM 632 C C . ARG A 1 89 ? 3.246 23.792 20.796 1.00 19.99 82 ARG A C 1
ATOM 633 O O . ARG A 1 89 ? 3.254 23.593 22.018 1.00 17.92 82 ARG A O 1
ATOM 641 N N . TYR A 1 90 ? 3.733 24.904 20.256 1.00 15.17 83 TYR A N 1
ATOM 642 C CA . TYR A 1 90 ? 4.368 25.895 21.103 1.00 17.91 83 TYR A CA 1
ATOM 643 C C . TYR A 1 90 ? 3.333 26.705 21.871 1.00 20.54 83 TYR A C 1
ATOM 644 O O . TYR A 1 90 ? 3.598 27.110 23.010 1.00 22.72 83 TYR A O 1
ATOM 653 N N . CYS A 1 91 ? 2.151 26.928 21.282 1.00 20.94 84 CYS A N 1
ATOM 654 C CA . CYS A 1 91 ? 1.052 27.529 22.036 1.00 24.14 84 CYS A CA 1
ATOM 655 C C . CYS A 1 91 ? 0.674 26.660 23.227 1.00 24.13 84 CYS A C 1
ATOM 656 O O . CYS A 1 91 ? 0.398 27.171 24.319 1.00 27.81 84 CYS A O 1
ATOM 659 N N . ASP A 1 92 ? 0.634 25.341 23.018 1.00 23.45 85 ASP A N 1
ATOM 660 C CA . ASP A 1 92 ? 0.399 24.387 24.099 1.00 22.89 85 ASP A CA 1
ATOM 661 C C . ASP A 1 92 ? 1.526 24.447 25.126 1.00 22.31 85 ASP A C 1
ATOM 662 O O . ASP A 1 92 ? 1.281 24.614 26.327 1.00 24.83 85 ASP A O 1
ATOM 667 N N . TRP A 1 93 ? 2.774 24.366 24.662 1.00 22.53 86 TRP A N 1
ATOM 668 C CA . TRP A 1 93 ? 3.919 24.248 25.562 1.00 19.61 86 TRP A CA 1
ATOM 669 C C . TRP A 1 93 ? 4.139 25.502 26.405 1.00 23.10 86 TRP A C 1
ATOM 670 O O . TRP A 1 93 ? 4.541 25.403 27.574 1.00 22.61 86 TRP A O 1
ATOM 681 N N . ILE A 1 94 ? 3.912 26.693 25.841 1.00 19.79 87 ILE A N 1
ATOM 682 C CA . ILE A 1 94 ? 4.183 27.904 26.610 1.00 20.57 87 ILE A CA 1
ATOM 683 C C . ILE A 1 94 ? 3.289 28.001 27.843 1.00 24.61 87 ILE A C 1
ATOM 684 O O . ILE A 1 94 ? 3.646 28.682 28.817 1.00 21.50 87 ILE A O 1
ATOM 689 N N . VAL A 1 95 ? 2.156 27.304 27.843 1.00 23.28 88 VAL A N 1
ATOM 690 C CA . VAL A 1 95 ? 1.240 27.283 28.976 1.00 23.09 88 VAL A CA 1
ATOM 691 C C . VAL A 1 95 ? 1.432 26.040 29.839 1.00 21.18 88 VAL A C 1
ATOM 692 O O . VAL A 1 95 ? 1.409 26.126 31.068 1.00 22.10 88 VAL A O 1
ATOM 696 N N . THR A 1 96 ? 1.637 24.872 29.225 1.00 20.69 89 THR A N 1
ATOM 697 C CA . THR A 1 96 ? 1.632 23.637 30.009 1.00 24.39 89 THR A CA 1
ATOM 698 C C . THR A 1 96 ? 2.962 23.359 30.705 1.00 24.50 89 THR A C 1
ATOM 699 O O . THR A 1 96 ? 2.971 22.751 31.784 1.00 26.49 89 THR A O 1
ATOM 703 N N . THR A 1 97 ? 4.091 23.756 30.115 1.00 22.15 90 THR A N 1
ATOM 704 C CA . THR A 1 97 ? 5.338 23.402 30.788 1.00 20.96 90 THR A CA 1
ATOM 705 C C . THR A 1 97 ? 5.573 24.262 32.037 1.00 22.98 90 THR A C 1
ATOM 706 O O . THR A 1 97 ? 6.055 23.731 33.045 1.00 21.29 90 THR A O 1
ATOM 710 N N . PRO A 1 98 ? 5.239 25.560 32.059 1.00 25.13 91 PRO A N 1
ATOM 711 C CA . PRO A 1 98 ? 5.339 26.277 33.344 1.00 21.67 91 PRO A CA 1
ATOM 712 C C . PRO A 1 98 ? 4.405 25.734 34.415 1.00 24.27 91 PRO A C 1
ATOM 713 O O . PRO A 1 98 ? 4.725 25.833 35.607 1.00 22.81 91 PRO A O 1
ATOM 717 N N . LEU A 1 99 ? 3.273 25.136 34.032 1.00 19.56 92 LEU A N 1
ATOM 718 C CA . LEU A 1 99 ? 2.375 24.567 35.030 1.00 22.15 92 LEU A CA 1
ATOM 719 C C . LEU A 1 99 ? 2.914 23.261 35.613 1.00 21.63 92 LEU A C 1
ATOM 720 O O . LEU A 1 99 ? 2.727 22.997 36.807 1.00 23.33 92 LEU A O 1
ATOM 725 N N . ILE A 1 100 ? 3.565 22.429 34.792 1.00 21.55 93 ILE A N 1
ATOM 726 C CA . ILE A 1 100 ? 4.209 21.213 35.302 1.00 22.66 93 ILE A CA 1
ATOM 727 C C . ILE A 1 100 ? 5.322 21.573 36.280 1.00 23.97 93 ILE A C 1
ATOM 728 O O . ILE A 1 100 ? 5.450 20.971 37.352 1.00 23.92 93 ILE A O 1
ATOM 733 N N . LEU A 1 101 ? 6.146 22.566 35.924 1.00 24.61 94 LEU A N 1
ATOM 734 C CA . LEU A 1 101 ? 7.202 23.014 36.827 1.00 25.48 94 LEU A CA 1
ATOM 735 C C . LEU A 1 101 ? 6.623 23.627 38.097 1.00 23.39 94 LEU A C 1
ATOM 736 O O . LEU A 1 101 ? 7.146 23.409 39.197 1.00 23.53 94 LEU A O 1
ATOM 741 N N . PHE A 1 102 ? 5.552 24.413 37.962 1.00 21.86 95 PHE A N 1
ATOM 742 C CA . PHE A 1 102 ? 4.890 24.958 39.141 1.00 24.43 95 PHE A CA 1
ATOM 743 C C . PHE A 1 102 ? 4.438 23.841 40.079 1.00 23.19 95 PHE A C 1
ATOM 744 O O . PHE A 1 102 ? 4.613 23.935 41.301 1.00 22.83 95 PHE A O 1
ATOM 752 N N . SER A 1 103 ? 3.882 22.760 39.523 1.00 23.85 96 SER A N 1
ATOM 753 C CA . SER A 1 103 ? 3.428 21.649 40.359 1.00 24.57 96 SER A CA 1
ATOM 754 C C . SER A 1 103 ? 4.586 20.997 41.112 1.00 25.61 96 SER A C 1
ATOM 755 O O . SER A 1 103 ? 4.469 20.706 42.310 1.00 27.27 96 SER A O 1
ATOM 758 N N . ILE A 1 104 ? 5.710 20.751 40.429 1.00 23.90 97 ILE A N 1
ATOM 759 C CA . ILE A 1 104 ? 6.876 20.172 41.101 1.00 26.18 97 ILE A CA 1
ATOM 760 C C . ILE A 1 104 ? 7.381 21.104 42.196 1.00 28.82 97 ILE A C 1
ATOM 761 O O . ILE A 1 104 ? 7.752 20.658 43.291 1.00 29.80 97 ILE A O 1
ATOM 766 N N . CYS A 1 105 ? 7.398 22.412 41.921 1.00 24.51 98 CYS A N 1
ATOM 767 C CA . CYS A 1 105 ? 7.862 23.383 42.911 1.00 25.09 98 CYS A CA 1
ATOM 768 C C . CYS A 1 105 ? 6.948 23.435 44.133 1.00 26.21 98 CYS A C 1
ATOM 769 O O . CYS A 1 105 ? 7.429 23.583 45.261 1.00 27.42 98 CYS A O 1
ATOM 772 N N . ARG A 1 106 ? 5.628 23.342 43.931 1.00 27.67 99 ARG A N 1
ATOM 773 C CA . ARG A 1 106 ? 4.716 23.352 45.069 1.00 23.65 99 ARG A CA 1
ATOM 774 C C . ARG A 1 106 ? 4.886 22.092 45.915 1.00 28.65 99 ARG A C 1
ATOM 775 O O . ARG A 1 106 ? 4.872 22.161 47.150 1.00 30.30 99 ARG A O 1
ATOM 783 N N . LEU A 1 107 ? 5.052 20.937 45.265 1.00 25.57 100 LEU A N 1
ATOM 784 C CA . LEU A 1 107 ? 5.329 19.701 45.989 1.00 30.10 100 LEU A CA 1
ATOM 785 C C . LEU A 1 107 ? 6.614 19.809 46.803 1.00 32.67 100 LEU A C 1
ATOM 786 O O . LEU A 1 107 ? 6.697 19.275 47.916 1.00 30.91 100 LEU A O 1
ATOM 791 N N . SER A 1 108 ? 7.626 20.496 46.267 1.00 27.50 101 SER A N 1
ATOM 792 C CA . SER A 1 108 ? 8.884 20.671 46.985 1.00 29.52 101 SER A CA 1
ATOM 793 C C . SER A 1 108 ? 8.807 21.750 48.058 1.00 32.47 101 SER A C 1
ATOM 794 O O . SER A 1 108 ? 9.695 21.804 48.917 1.00 34.00 101 SER A O 1
ATOM 797 N N . LYS A 1 109 ? 7.788 22.616 48.005 1.00 27.42 102 LYS A N 1
ATOM 798 C CA . LYS A 1 109 ? 7.590 23.700 48.971 1.00 29.74 102 LYS A CA 1
ATOM 799 C C . LYS A 1 109 ? 8.716 24.736 48.911 1.00 30.13 102 LYS A C 1
ATOM 800 O O . LYS A 1 109 ? 9.113 25.309 49.928 1.00 33.70 102 LYS A O 1
ATOM 806 N N . VAL A 1 110 ? 9.205 25.016 47.700 1.00 31.81 103 VAL A N 1
ATOM 807 C CA . VAL A 1 110 ? 10.313 25.951 47.516 1.00 25.42 103 VAL A CA 1
ATOM 808 C C . VAL A 1 110 ? 9.793 27.384 47.550 1.00 29.38 103 VAL A C 1
ATOM 809 O O . VAL A 1 110 ? 8.619 27.657 47.263 1.00 24.67 103 VAL A O 1
ATOM 813 N N . ARG A 1 111 ? 10.675 28.310 47.923 1.00 26.80 104 ARG A N 1
ATOM 814 C CA . ARG A 1 111 ? 10.321 29.717 48.002 1.00 23.27 104 ARG A CA 1
ATOM 815 C C . ARG A 1 111 ? 9.910 30.249 46.628 1.00 27.19 104 ARG A C 1
ATOM 816 O O . ARG A 1 111 ? 10.329 29.743 45.585 1.00 27.28 104 ARG A O 1
ATOM 824 N N . GLY A 1 112 ? 9.098 31.313 46.646 1.00 26.16 105 GLY A N 1
ATOM 825 C CA . GLY A 1 112 ? 8.500 31.824 45.421 1.00 30.23 105 GLY A CA 1
ATOM 826 C C . GLY A 1 112 ? 9.485 32.382 44.408 1.00 27.76 105 GLY A C 1
ATOM 827 O O . GLY A 1 112 ? 9.207 32.379 43.206 1.00 30.25 105 GLY A O 1
ATOM 828 N N . THR A 1 113 ? 10.632 32.888 44.864 1.00 25.37 106 THR A N 1
ATOM 829 C CA . THR A 1 113 ? 11.602 33.444 43.926 1.00 25.89 106 THR A CA 1
ATOM 830 C C . THR A 1 113 ? 12.129 32.381 42.976 1.00 27.40 106 THR A C 1
ATOM 831 O O . THR A 1 113 ? 12.428 32.676 41.814 1.00 27.42 106 THR A O 1
ATOM 835 N N . MET A 1 114 ? 12.263 31.145 43.457 1.00 26.82 107 MET A N 1
ATOM 836 C CA . MET A 1 114 ? 12.724 30.062 42.601 1.00 29.26 107 MET A CA 1
ATOM 837 C C . MET A 1 114 ? 11.642 29.663 41.607 1.00 28.89 107 MET A C 1
ATOM 838 O O . MET A 1 114 ? 11.942 29.337 40.452 1.00 27.94 107 MET A O 1
ATOM 843 N N . ILE A 1 115 ? 10.377 29.696 42.038 1.00 30.27 108 ILE A N 1
ATOM 844 C CA . ILE A 1 115 ? 9.262 29.426 41.130 1.00 29.43 108 ILE A CA 1
ATOM 845 C C . ILE A 1 115 ? 9.252 30.437 39.990 1.00 27.03 108 ILE A C 1
ATOM 846 O O . ILE A 1 115 ? 9.097 30.076 38.817 1.00 27.61 108 ILE A O 1
ATOM 851 N N . ALA A 1 116 ? 9.401 31.723 40.325 1.00 29.04 109 ALA A N 1
ATOM 852 C CA . ALA A 1 116 ? 9.410 32.766 39.304 1.00 28.49 109 ALA A CA 1
ATOM 853 C C . ALA A 1 116 ? 10.596 32.609 38.361 1.00 29.98 109 ALA A C 1
ATOM 854 O O . ALA A 1 116 ? 10.466 32.813 37.149 1.00 31.40 109 ALA A O 1
ATOM 856 N N . GLY A 1 117 ? 11.762 32.243 38.897 1.00 24.41 110 GLY A N 1
ATOM 857 C CA . GLY A 1 117 ? 12.925 32.069 38.044 1.00 25.27 110 GLY A CA 1
ATOM 858 C C . GLY A 1 117 ? 12.789 30.889 37.101 1.00 26.88 110 GLY A C 1
ATOM 859 O O . GLY A 1 117 ? 13.166 30.972 35.928 1.00 26.37 110 GLY A O 1
ATOM 860 N N . ILE A 1 118 ? 12.250 29.773 37.593 1.00 25.82 111 ILE A N 1
ATOM 861 C CA . ILE A 1 118 ? 12.152 28.590 36.748 1.00 26.01 111 ILE A CA 1
ATOM 862 C C . ILE A 1 118 ? 11.061 28.765 35.692 1.00 23.04 111 ILE A C 1
ATOM 863 O O . ILE A 1 118 ? 11.205 28.297 34.558 1.00 25.84 111 ILE A O 1
ATOM 868 N N . ILE A 1 119 ? 9.973 29.469 36.022 1.00 23.02 112 ILE A N 1
ATOM 869 C CA . ILE A 1 119 ? 8.932 29.725 35.025 1.00 22.30 112 ILE A CA 1
ATOM 870 C C . ILE A 1 119 ? 9.462 30.636 33.920 1.00 27.87 112 ILE A C 1
ATOM 871 O O . ILE A 1 119 ? 9.200 30.410 32.729 1.00 24.07 112 ILE A O 1
ATOM 876 N N . MET A 1 120 ? 10.229 31.670 34.293 1.00 24.32 113 MET A N 1
ATOM 877 C CA . MET A 1 120 ? 10.786 32.588 33.302 1.00 23.57 113 MET A CA 1
ATOM 878 C C . MET A 1 120 ? 11.719 31.861 32.341 1.00 20.64 113 MET A C 1
ATOM 879 O O . MET A 1 120 ? 11.625 32.032 31.120 1.00 28.49 113 MET A O 1
ATOM 884 N N . SER A 1 121 ? 12.652 31.073 32.879 1.00 23.44 114 SER A N 1
ATOM 885 C CA . SER A 1 121 ? 13.549 30.280 32.043 1.00 25.18 114 SER A CA 1
ATOM 886 C C . SER A 1 121 ? 12.769 29.393 31.086 1.00 25.85 114 SER A C 1
ATOM 887 O O . SER A 1 121 ? 13.128 29.263 29.908 1.00 27.17 114 SER A O 1
ATOM 890 N N . ASP A 1 122 ? 11.691 28.785 31.579 1.00 21.08 115 ASP A N 1
ATOM 891 C CA . ASP A 1 122 ? 10.917 27.853 30.774 1.00 23.00 115 ASP A CA 1
ATOM 892 C C . ASP A 1 122 ? 10.181 28.562 29.645 1.00 20.81 115 ASP A C 1
ATOM 893 O O . ASP A 1 122 ? 10.193 28.091 28.502 1.00 20.93 115 ASP A O 1
ATOM 898 N N . VAL A 1 123 ? 9.537 29.695 29.943 1.00 19.89 116 VAL A N 1
ATOM 899 C CA . VAL A 1 123 ? 8.803 30.418 28.910 1.00 20.20 116 VAL A CA 1
ATOM 900 C C . VAL A 1 123 ? 9.747 30.871 27.803 1.00 23.34 116 VAL A C 1
ATOM 901 O O . VAL A 1 123 ? 9.412 30.803 26.613 1.00 19.93 116 VAL A O 1
ATOM 905 N N . LEU A 1 124 ? 10.946 31.327 28.173 1.00 19.81 117 LEU A N 1
ATOM 906 C CA . LEU A 1 124 ? 11.920 31.746 27.171 1.00 25.44 117 LEU A CA 1
ATOM 907 C C . LEU A 1 124 ? 12.455 30.566 26.372 1.00 24.82 117 LEU A C 1
ATOM 908 O O . LEU A 1 124 ? 12.759 30.713 25.182 1.00 24.09 117 LEU A O 1
ATOM 913 N N . MET A 1 125 ? 12.595 29.400 27.010 1.00 18.43 118 MET A N 1
ATOM 914 C CA . MET A 1 125 ? 12.974 28.197 26.278 1.00 22.70 118 MET A CA 1
ATOM 915 C C . MET A 1 125 ? 11.972 27.891 25.171 1.00 19.09 118 MET A C 1
ATOM 916 O O . MET A 1 125 ? 12.356 27.606 24.030 1.00 19.71 118 MET A O 1
ATOM 921 N N . ILE A 1 126 ? 10.678 27.979 25.483 1.00 19.73 119 ILE A N 1
ATOM 922 C CA . ILE A 1 126 ? 9.645 27.670 24.499 1.00 21.50 119 ILE A CA 1
ATOM 923 C C . ILE A 1 126 ? 9.600 28.732 23.399 1.00 23.28 119 ILE A C 1
ATOM 924 O O . ILE A 1 126 ? 9.497 28.406 22.211 1.00 21.16 119 ILE A O 1
ATOM 929 N N . ILE A 1 127 ? 9.672 30.015 23.773 1.00 21.45 120 ILE A N 1
ATOM 930 C CA . ILE A 1 127 ? 9.605 31.100 22.791 1.00 16.95 120 ILE A CA 1
ATOM 931 C C . ILE A 1 127 ? 10.763 31.008 21.799 1.00 20.58 120 ILE A C 1
ATOM 932 O O . ILE A 1 127 ? 10.569 31.094 20.583 1.00 21.17 120 ILE A O 1
ATOM 937 N N . THR A 1 128 ? 11.989 30.833 22.299 1.00 17.73 121 THR A N 1
ATOM 938 C CA . THR A 1 128 ? 13.115 30.711 21.378 1.00 18.96 121 THR A CA 1
ATOM 939 C C . THR A 1 128 ? 13.047 29.412 20.582 1.00 20.43 121 THR A C 1
ATOM 940 O O . THR A 1 128 ? 13.509 29.367 19.438 1.00 19.63 121 THR A O 1
ATOM 944 N N . GLY A 1 129 ? 12.438 28.362 21.145 1.00 22.33 122 GLY A N 1
ATOM 945 C CA . GLY A 1 129 ? 12.190 27.158 20.367 1.00 19.72 122 GLY A CA 1
ATOM 946 C C . GLY A 1 129 ? 11.276 27.399 19.179 1.00 18.88 122 GLY A C 1
ATOM 947 O O . GLY A 1 129 ? 11.528 26.901 18.078 1.00 18.11 122 GLY A O 1
ATOM 948 N N . ALA A 1 130 ? 10.205 28.176 19.384 1.00 18.84 123 ALA A N 1
ATOM 949 C CA . ALA A 1 130 ? 9.297 28.506 18.290 1.00 18.82 123 ALA A CA 1
ATOM 950 C C . ALA A 1 130 ? 9.961 29.424 17.266 1.00 20.28 123 ALA A C 1
ATOM 951 O O . ALA A 1 130 ? 9.731 29.279 16.062 1.00 20.36 123 ALA A O 1
ATOM 953 N N . ILE A 1 131 ? 10.779 30.379 17.718 1.00 22.48 124 ILE A N 1
ATOM 954 C CA . ILE A 1 131 ? 11.575 31.172 16.777 1.00 24.56 124 ILE A CA 1
ATOM 955 C C . ILE A 1 131 ? 12.476 30.261 15.957 1.00 20.97 124 ILE A C 1
ATOM 956 O O . ILE A 1 131 ? 12.554 30.375 14.728 1.00 21.32 124 ILE A O 1
ATOM 961 N N . ALA A 1 132 ? 13.172 29.343 16.629 1.00 19.35 125 ALA A N 1
ATOM 962 C CA . ALA A 1 132 ? 13.997 28.363 15.925 1.00 21.06 125 ALA A CA 1
ATOM 963 C C . ALA A 1 132 ? 13.206 27.653 14.832 1.00 17.84 125 ALA A C 1
ATOM 964 O O . ALA A 1 132 ? 13.652 27.567 13.684 1.00 23.32 125 ALA A O 1
ATOM 966 N N . ALA A 1 133 ? 12.018 27.150 15.176 1.00 20.00 126 ALA A N 1
ATOM 967 C CA . ALA A 1 133 ? 11.249 26.337 14.239 1.00 21.97 126 ALA A CA 1
ATOM 968 C C . ALA A 1 133 ? 10.861 27.127 12.996 1.00 22.25 126 ALA A C 1
ATOM 969 O O . ALA A 1 133 ? 10.888 26.592 11.883 1.00 23.13 126 ALA A O 1
ATOM 971 N N . PHE A 1 134 ? 10.502 28.402 13.162 1.00 21.84 127 PHE A N 1
ATOM 972 C CA . PHE A 1 134 ? 10.138 29.230 12.021 1.00 23.50 127 PHE A CA 1
ATOM 973 C C . PHE A 1 134 ? 11.344 29.749 11.244 1.00 26.41 127 PHE A C 1
ATOM 974 O O . PHE A 1 134 ? 11.179 30.151 10.092 1.00 29.12 127 PHE A O 1
ATOM 982 N N . SER A 1 135 ? 12.538 29.747 11.839 1.00 23.96 128 SER A N 1
ATOM 983 C CA . SER A 1 135 ? 13.733 30.289 11.198 1.00 27.99 128 SER A CA 1
ATOM 984 C C . SER A 1 135 ? 14.286 29.336 10.142 1.00 27.64 128 SER A C 1
ATOM 985 O O . SER A 1 135 ? 14.161 28.113 10.249 1.00 23.75 128 SER A O 1
ATOM 988 N N . PHE A 1 136 ? 14.914 29.917 9.120 1.00 23.24 129 PHE A N 1
ATOM 989 C CA . PHE A 1 136 ? 15.800 29.189 8.228 1.00 26.81 129 PHE A CA 1
ATOM 990 C C . PHE A 1 136 ? 17.158 28.990 8.896 1.00 23.59 129 PHE A C 1
ATOM 991 O O . PHE A 1 136 ? 17.523 29.692 9.841 1.00 23.86 129 PHE A O 1
ATOM 999 N N . ALA A 1 137 ? 17.905 28.010 8.401 1.00 22.96 130 ALA A N 1
ATOM 1000 C CA . ALA A 1 137 ? 19.304 27.886 8.781 1.00 26.23 130 ALA A CA 1
ATOM 1001 C C . ALA A 1 137 ? 20.108 29.030 8.161 1.00 25.53 130 ALA A C 1
ATOM 1002 O O . ALA A 1 137 ? 19.768 29.521 7.083 1.00 30.63 130 ALA A O 1
ATOM 1004 N N . PRO A 1 138 ? 21.179 29.484 8.825 1.00 27.01 131 PRO A N 1
ATOM 1005 C CA . PRO A 1 138 ? 21.717 29.037 10.116 1.00 27.24 131 PRO A CA 1
ATOM 1006 C C . PRO A 1 138 ? 21.008 29.616 11.335 1.00 21.60 131 PRO A C 1
ATOM 1007 O O . PRO A 1 138 ? 21.327 29.207 12.443 1.00 21.21 131 PRO A O 1
ATOM 1011 N N . GLU A 1 139 ? 20.067 30.555 11.177 1.00 22.63 132 GLU A N 1
ATOM 1012 C CA . GLU A 1 139 ? 19.419 31.159 12.342 1.00 20.40 132 GLU A CA 1
ATOM 1013 C C . GLU A 1 139 ? 18.734 30.107 13.201 1.00 23.59 132 GLU A C 1
ATOM 1014 O O . GLU A 1 139 ? 18.817 30.150 14.436 1.00 22.07 132 GLU A O 1
ATOM 1020 N N . ARG A 1 140 ? 18.049 29.150 12.561 1.00 22.27 133 ARG A N 1
ATOM 1021 C CA . ARG A 1 140 ? 17.394 28.078 13.300 1.00 23.81 133 ARG A CA 1
ATOM 1022 C C . ARG A 1 140 ? 18.351 27.405 14.278 1.00 20.10 133 ARG A C 1
ATOM 1023 O O . ARG A 1 140 ? 17.974 27.098 15.413 1.00 20.81 133 ARG A O 1
ATOM 1031 N N . TYR A 1 141 ? 19.604 27.191 13.866 1.00 22.12 134 TYR A N 1
ATOM 1032 C CA . TYR A 1 141 ? 20.556 26.507 14.743 1.00 20.80 134 TYR A CA 1
ATOM 1033 C C . TYR A 1 141 ? 21.020 27.411 15.878 1.00 20.55 134 TYR A C 1
ATOM 1034 O O . TYR A 1 141 ? 21.240 26.937 16.999 1.00 25.45 134 TYR A O 1
ATOM 1043 N N . VAL A 1 142 ? 21.186 28.710 15.610 1.00 19.10 135 VAL A N 1
ATOM 1044 C CA . VAL A 1 142 ? 21.527 29.647 16.681 1.00 18.93 135 VAL A CA 1
ATOM 1045 C C . VAL A 1 142 ? 20.436 29.650 17.747 1.00 19.73 135 VAL A C 1
ATOM 1046 O O . VAL A 1 142 ? 20.710 29.553 18.952 1.00 18.77 135 VAL A O 1
ATOM 1050 N N . TRP A 1 143 ? 19.178 29.781 17.320 1.00 16.59 136 TRP A N 1
ATOM 1051 C CA . TRP A 1 143 ? 18.081 29.793 18.281 1.00 18.69 136 TRP A CA 1
ATOM 1052 C C . TRP A 1 143 ? 17.927 28.450 18.990 1.00 20.20 136 TRP A C 1
ATOM 1053 O O . TRP A 1 143 ? 17.562 28.417 20.170 1.00 23.62 136 TRP A O 1
ATOM 1064 N N . TYR A 1 144 ? 18.182 27.339 18.297 1.00 18.64 137 TYR A N 1
ATOM 1065 C CA . TYR A 1 144 ? 18.116 26.037 18.961 1.00 23.12 137 TYR A CA 1
ATOM 1066 C C . TYR A 1 144 ? 19.087 25.972 20.138 1.00 23.96 137 TYR A C 1
ATOM 1067 O O . TYR A 1 144 ? 18.745 25.446 21.204 1.00 23.18 137 TYR A O 1
ATOM 1076 N N . ILE A 1 145 ? 20.294 26.529 19.971 1.00 21.11 138 ILE A N 1
ATOM 1077 C CA . ILE A 1 145 ? 21.289 26.511 21.040 1.00 20.65 138 ILE A CA 1
ATOM 1078 C C . ILE A 1 145 ? 20.864 27.429 22.182 1.00 21.64 138 ILE A C 1
ATOM 1079 O O . ILE A 1 145 ? 21.002 27.081 23.364 1.00 22.98 138 ILE A O 1
ATOM 1084 N N . VAL A 1 146 ? 20.345 28.612 21.849 1.00 22.13 139 VAL A N 1
ATOM 1085 C CA . VAL A 1 146 ? 19.832 29.525 22.871 1.00 23.98 139 VAL A CA 1
ATOM 1086 C C . VAL A 1 146 ? 18.724 28.856 23.675 1.00 24.02 139 VAL A C 1
ATOM 1087 O O . VAL A 1 146 ? 18.693 28.931 24.910 1.00 23.63 139 VAL A O 1
ATOM 1091 N N . SER A 1 147 ? 17.794 28.188 22.986 1.00 21.53 140 SER A N 1
ATOM 1092 C CA . SER A 1 147 ? 16.747 27.458 23.694 1.00 18.73 140 SER A CA 1
ATOM 1093 C C . SER A 1 147 ? 17.339 26.390 24.608 1.00 23.82 140 SER A C 1
ATOM 1094 O O . SER A 1 147 ? 16.872 26.199 25.740 1.00 24.36 140 SER A O 1
ATOM 1097 N N . CYS A 1 148 ? 18.387 25.698 24.151 1.00 22.68 141 CYS A N 1
ATOM 1098 C CA . CYS A 1 148 ? 18.974 24.656 24.988 1.00 20.19 141 CYS A CA 1
ATOM 1099 C C . CYS A 1 148 ? 19.630 25.242 26.231 1.00 22.88 141 CYS A C 1
ATOM 1100 O O . CYS A 1 148 ? 19.621 24.601 27.289 1.00 23.96 141 CYS A O 1
ATOM 1103 N N . MET A 1 149 ? 20.181 26.461 26.132 1.00 21.20 142 MET A N 1
ATOM 1104 C CA . MET A 1 149 ? 20.798 27.089 27.298 1.00 22.23 142 MET A CA 1
ATOM 1105 C C . MET A 1 149 ? 19.760 27.535 28.319 1.00 26.32 142 MET A C 1
ATOM 1106 O O . MET A 1 149 ? 20.027 27.512 29.527 1.00 28.04 142 MET A O 1
ATOM 1111 N N . PHE A 1 150 ? 18.586 27.984 27.860 1.00 21.21 143 PHE A N 1
ATOM 1112 C CA . PHE A 1 150 ? 17.489 28.218 28.796 1.00 25.37 143 PHE A CA 1
ATOM 1113 C C . PHE A 1 150 ? 17.073 26.928 29.492 1.00 22.46 143 PHE A C 1
ATOM 1114 O O . PHE A 1 150 ? 16.689 26.951 30.668 1.00 22.06 143 PHE A O 1
ATOM 1122 N N . GLU A 1 151 ? 17.155 25.793 28.794 1.00 22.54 144 GLU A N 1
ATOM 1123 C CA . GLU A 1 151 ? 16.850 24.526 29.447 1.00 21.96 144 GLU A CA 1
ATOM 1124 C C . GLU A 1 151 ? 17.889 24.200 30.514 1.00 26.66 144 GLU A C 1
ATOM 1125 O O . GLU A 1 151 ? 17.545 23.667 31.576 1.00 24.65 144 GLU A O 1
ATOM 1131 N N . VAL A 1 152 ? 19.167 24.516 30.259 1.00 26.59 145 VAL A N 1
ATOM 1132 C CA . VAL A 1 152 ? 20.176 24.341 31.301 1.00 25.53 145 VAL A CA 1
ATOM 1133 C C . VAL A 1 152 ? 19.820 25.175 32.525 1.00 23.25 145 VAL A C 1
ATOM 1134 O O . VAL A 1 152 ? 19.946 24.718 33.668 1.00 24.01 145 VAL A O 1
ATOM 1138 N N . ALA A 1 153 ? 19.363 26.410 32.308 1.00 25.91 146 ALA A N 1
ATOM 1139 C CA . ALA A 1 153 ? 19.024 27.269 33.433 1.00 25.85 146 ALA A CA 1
ATOM 1140 C C . ALA A 1 153 ? 17.841 26.722 34.223 1.00 28.10 146 ALA A C 1
ATOM 1141 O O . ALA A 1 153 ? 17.773 26.921 35.441 1.00 32.22 146 ALA A O 1
ATOM 1143 N N . ILE A 1 154 ? 16.909 26.025 33.567 1.00 27.50 147 ILE A N 1
ATOM 1144 C CA . ILE A 1 154 ? 15.830 25.380 34.315 1.00 25.86 147 ILE A CA 1
ATOM 1145 C C . ILE A 1 154 ? 16.403 24.351 35.280 1.00 28.71 147 ILE A C 1
ATOM 1146 O O . ILE A 1 154 ? 15.995 24.271 36.444 1.00 29.96 147 ILE A O 1
ATOM 1151 N N . PHE A 1 155 ? 17.370 23.561 34.822 1.00 23.24 148 PHE A N 1
ATOM 1152 C CA . PHE A 1 155 ? 17.879 22.469 35.646 1.00 28.32 148 PHE A CA 1
ATOM 1153 C C . PHE A 1 155 ? 18.845 22.928 36.737 1.00 30.52 148 PHE A C 1
ATOM 1154 O O . PHE A 1 155 ? 18.939 22.262 37.775 1.00 26.02 148 PHE A O 1
ATOM 1162 N N . VAL A 1 156 ? 19.567 24.037 36.540 1.00 24.81 149 VAL A N 1
ATOM 1163 C CA . VAL A 1 156 ? 20.381 24.552 37.640 1.00 32.95 149 VAL A CA 1
ATOM 1164 C C . VAL A 1 156 ? 19.490 25.003 38.792 1.00 33.60 149 VAL A C 1
ATOM 1165 O O . VAL A 1 156 ? 19.864 24.867 39.964 1.00 37.53 149 VAL A O 1
ATOM 1169 N N . ILE A 1 157 ? 18.298 25.528 38.488 1.00 27.37 150 ILE A N 1
ATOM 1170 C CA . ILE A 1 157 ? 17.350 25.885 39.536 1.00 26.55 150 ILE A CA 1
ATOM 1171 C C . ILE A 1 157 ? 16.695 24.640 40.120 1.00 28.85 150 ILE A C 1
ATOM 1172 O O . ILE A 1 157 ? 16.528 24.525 41.341 1.00 25.69 150 ILE A O 1
ATOM 1177 N N . LEU A 1 158 ? 16.317 23.690 39.265 1.00 28.25 151 LEU A N 1
ATOM 1178 C CA . LEU A 1 158 ? 15.536 22.540 39.719 1.00 28.93 151 LEU A CA 1
ATOM 1179 C C . LEU A 1 158 ? 16.380 21.590 40.560 1.00 30.33 151 LEU A C 1
ATOM 1180 O O . LEU A 1 158 ? 16.035 21.275 41.706 1.00 28.96 151 LEU A O 1
ATOM 1185 N N . LEU A 1 159 ? 17.479 21.097 39.992 1.00 31.06 152 LEU A N 1
ATOM 1186 C CA . LEU A 1 159 ? 18.361 20.200 40.722 1.00 31.12 152 LEU A CA 1
ATOM 1187 C C . LEU A 1 159 ? 19.148 20.912 41.816 1.00 39.09 152 LEU A C 1
ATOM 1188 O O . LEU A 1 159 ? 19.770 20.238 42.643 1.00 38.27 152 LEU A O 1
ATOM 1193 N N . GLY A 1 160 ? 19.120 22.243 41.849 1.00 32.71 153 GLY A N 1
ATOM 1194 C CA . GLY A 1 160 ? 19.738 23.001 42.914 1.00 29.04 153 GLY A CA 1
ATOM 1195 C C . GLY A 1 160 ? 18.748 23.365 44.001 1.00 32.72 153 GLY A C 1
ATOM 1196 O O . GLY A 1 160 ? 18.469 22.549 44.883 1.00 31.47 153 GLY A O 1
ATOM 1197 N N . ALA A 1 161 ? 18.183 24.575 43.927 1.00 27.77 154 ALA A N 1
ATOM 1198 C CA . ALA A 1 161 ? 17.387 25.097 45.037 1.00 30.24 154 ALA A CA 1
ATOM 1199 C C . ALA A 1 161 ? 16.099 24.304 45.256 1.00 31.70 154 ALA A C 1
ATOM 1200 O O . ALA A 1 161 ? 15.706 24.072 46.406 1.00 31.84 154 ALA A O 1
ATOM 1202 N N . VAL A 1 162 ? 15.423 23.879 44.183 1.00 28.04 155 VAL A N 1
ATOM 1203 C CA . VAL A 1 162 ? 14.134 23.200 44.347 1.00 27.67 155 VAL A CA 1
ATOM 1204 C C . VAL A 1 162 ? 14.321 21.847 45.026 1.00 28.91 155 VAL A C 1
ATOM 1205 O O . VAL A 1 162 ? 13.644 21.528 46.012 1.00 29.93 155 VAL A O 1
ATOM 1209 N N . ARG A 1 163 ? 15.218 21.020 44.486 1.00 28.28 156 ARG A N 1
ATOM 1210 C CA . ARG A 1 163 ? 15.519 19.733 45.105 1.00 33.19 156 ARG A CA 1
ATOM 1211 C C . ARG A 1 163 ? 15.979 19.908 46.547 1.00 36.53 156 ARG A C 1
ATOM 1212 O O . ARG A 1 163 ? 15.525 19.192 47.446 1.00 33.57 156 ARG A O 1
ATOM 1220 N N . THR A 1 164 ? 16.895 20.851 46.785 1.00 35.62 157 THR A N 1
ATOM 1221 C CA . THR A 1 164 ? 17.403 21.067 48.137 1.00 36.84 157 THR A CA 1
ATOM 1222 C C . THR A 1 164 ? 16.263 21.372 49.104 1.00 33.92 157 THR A C 1
ATOM 1223 O O . THR A 1 164 ? 16.185 20.796 50.195 1.00 37.83 157 THR A O 1
ATOM 1227 N N . SER A 1 165 ? 15.356 22.267 48.709 1.00 29.42 158 SER A N 1
ATOM 1228 C CA . SER A 1 165 ? 14.215 22.586 49.561 1.00 31.71 158 SER A CA 1
ATOM 1229 C C . SER A 1 165 ? 13.274 21.396 49.705 1.00 36.69 158 SER A C 1
ATOM 1230 O O . SER A 1 165 ? 12.593 21.268 50.730 1.00 38.14 158 SER A O 1
ATOM 1233 N N . ALA A 1 166 ? 13.234 20.508 48.709 1.00 33.19 159 ALA A N 1
ATOM 1234 C CA . ALA A 1 166 ? 12.420 19.301 48.827 1.00 33.45 159 ALA A CA 1
ATOM 1235 C C . ALA A 1 166 ? 12.998 18.343 49.863 1.00 37.71 159 ALA A C 1
ATOM 1236 O O . ALA A 1 166 ? 12.256 17.769 50.667 1.00 39.36 159 ALA A O 1
ATOM 1238 N N . MET A 1 167 ? 14.321 18.158 49.864 1.00 39.28 160 MET A N 1
ATOM 1239 C CA . MET A 1 167 ? 14.939 17.280 50.851 1.00 38.48 160 MET A CA 1
ATOM 1240 C C . MET A 1 167 ? 14.915 17.896 52.248 1.00 42.19 160 MET A C 1
ATOM 1241 O O . MET A 1 167 ? 14.755 17.174 53.239 1.00 41.92 160 MET A O 1
ATOM 1246 N N . ARG A 1 168 ? 15.055 19.221 52.346 1.00 38.90 161 ARG A N 1
ATOM 1247 C CA . ARG A 1 168 ? 15.146 19.871 53.651 1.00 38.34 161 ARG A CA 1
ATOM 1248 C C . ARG A 1 168 ? 13.821 19.821 54.403 1.00 43.66 161 ARG A C 1
ATOM 1249 O O . ARG A 1 168 ? 13.800 19.573 55.614 1.00 44.13 161 ARG A O 1
ATOM 1257 N N . GLN A 1 169 ? 12.709 20.066 53.712 1.00 38.24 162 GLN A N 1
ATOM 1258 C CA . GLN A 1 169 ? 11.410 20.228 54.354 1.00 36.94 162 GLN A CA 1
ATOM 1259 C C . GLN A 1 169 ? 10.587 18.945 54.387 1.00 35.40 162 GLN A C 1
ATOM 1260 O O . GLN A 1 169 ? 9.398 18.996 54.717 1.00 40.99 162 GLN A O 1
ATOM 1266 N N . HIS A 1 170 ? 11.184 17.802 54.066 1.00 35.65 163 HIS A N 1
ATOM 1267 C CA . HIS A 1 170 ? 10.487 16.525 54.129 1.00 40.03 163 HIS A CA 1
ATOM 1268 C C . HIS A 1 170 ? 11.418 15.478 54.732 1.00 39.64 163 HIS A C 1
ATOM 1269 O O . HIS A 1 170 ? 12.641 15.573 54.618 1.00 37.38 163 HIS A O 1
ATOM 1276 N N . TYR A 1 171 ? 10.834 14.479 55.385 1.00 43.97 164 TYR A N 1
ATOM 1277 C CA . TYR A 1 171 ? 11.605 13.431 56.039 1.00 38.63 164 TYR A CA 1
ATOM 1278 C C . TYR A 1 171 ? 11.258 12.078 55.447 1.00 43.16 164 TYR A C 1
ATOM 1279 O O . TYR A 1 171 ? 10.092 11.805 55.141 1.00 36.43 164 TYR A O 1
ATOM 1288 N N . ASP A 1 172 ? 12.289 11.247 55.270 1.00 33.69 165 ASP A N 1
ATOM 1289 C CA . ASP A 1 172 ? 12.129 9.841 54.905 1.00 41.08 165 ASP A CA 1
ATOM 1290 C C . ASP A 1 172 ? 11.497 9.665 53.525 1.00 38.41 165 ASP A C 1
ATOM 1291 O O . ASP A 1 172 ? 10.805 8.678 53.272 1.00 44.74 165 ASP A O 1
ATOM 1296 N N . VAL A 1 173 ? 11.721 10.608 52.612 1.00 36.33 166 VAL A N 1
ATOM 1297 C CA . VAL A 1 173 ? 11.148 10.486 51.274 1.00 39.82 166 VAL A CA 1
ATOM 1298 C C . VAL A 1 173 ? 12.179 10.867 50.219 1.00 44.05 166 VAL A C 1
ATOM 1299 O O . VAL A 1 173 ? 11.837 11.457 49.187 1.00 39.02 166 VAL A O 1
ATOM 1303 N N . LYS A 1 174 ? 13.445 10.517 50.461 1.00 37.12 167 LYS A N 1
ATOM 1304 C CA . LYS A 1 174 ? 14.489 10.818 49.485 1.00 44.21 167 LYS A CA 1
ATOM 1305 C C . LYS A 1 174 ? 14.251 10.080 48.171 1.00 39.41 167 LYS A C 1
ATOM 1306 O O . LYS A 1 174 ? 14.383 10.664 47.090 1.00 38.64 167 LYS A O 1
ATOM 1312 N N . ASN A 1 175 ? 13.889 8.796 48.245 1.00 39.71 168 ASN A N 1
ATOM 1313 C CA . ASN A 1 175 ? 13.631 8.024 47.033 1.00 36.95 168 ASN A CA 1
ATOM 1314 C C . ASN A 1 175 ? 12.407 8.537 46.279 1.00 40.83 168 ASN A C 1
ATOM 1315 O O . ASN A 1 175 ? 12.382 8.498 45.041 1.00 38.00 168 ASN A O 1
ATOM 1320 N N . LEU A 1 176 ? 11.392 9.018 47.003 1.00 35.70 169 LEU A N 1
ATOM 1321 C CA . LEU A 1 176 ? 10.222 9.615 46.363 1.00 36.57 169 LEU A CA 1
ATOM 1322 C C . LEU A 1 176 ? 10.618 10.825 45.525 1.00 36.72 169 LEU A C 1
ATOM 1323 O O . LEU A 1 176 ? 10.266 10.928 44.343 1.00 31.69 169 LEU A O 1
ATOM 1328 N N . PHE A 1 177 ? 11.355 11.758 46.123 1.00 29.65 170 PHE A N 1
ATOM 1329 C CA . PHE A 1 177 ? 11.702 12.969 45.399 1.00 33.43 170 PHE A CA 1
ATOM 1330 C C . PHE A 1 177 ? 12.758 12.702 44.340 1.00 37.01 170 PHE A C 1
ATOM 1331 O O . PHE A 1 177 ? 12.748 13.356 43.293 1.00 34.16 170 PHE A O 1
ATOM 1339 N N . ASN A 1 178 ? 13.656 11.739 44.584 1.00 39.47 171 ASN A N 1
ATOM 1340 C CA . ASN A 1 178 ? 14.612 11.331 43.559 1.00 36.51 171 ASN A CA 1
ATOM 1341 C C . ASN A 1 178 ? 13.908 10.895 42.279 1.00 34.16 171 ASN A C 1
ATOM 1342 O O . ASN A 1 178 ? 14.346 11.237 41.176 1.00 32.04 171 ASN A O 1
ATOM 1347 N N . LEU A 1 179 ? 12.828 10.122 42.402 1.00 30.53 172 LEU A N 1
ATOM 1348 C CA . LEU A 1 179 ? 12.091 9.712 41.211 1.00 35.52 172 LEU A CA 1
ATOM 1349 C C . LEU A 1 179 ? 11.400 10.907 40.558 1.00 33.07 172 LEU A C 1
ATOM 1350 O O . LEU A 1 179 ? 11.358 11.009 39.327 1.00 29.27 172 LEU A O 1
ATOM 1355 N N . VAL A 1 180 ? 10.888 11.838 41.369 1.00 34.77 173 VAL A N 1
ATOM 1356 C CA . VAL A 1 180 ? 10.213 13.023 40.834 1.00 31.00 173 VAL A CA 1
ATOM 1357 C C . VAL A 1 180 ? 11.155 13.817 39.935 1.00 30.24 173 VAL A C 1
ATOM 1358 O O . VAL A 1 180 ? 10.813 14.172 38.801 1.00 26.18 173 VAL A O 1
ATOM 1362 N N . PHE A 1 181 ? 12.358 14.108 40.425 1.00 29.68 174 PHE A N 1
ATOM 1363 C CA . PHE A 1 181 ? 13.291 14.901 39.634 1.00 32.48 174 PHE A CA 1
ATOM 1364 C C . PHE A 1 181 ? 13.958 14.083 38.530 1.00 29.87 174 PHE A C 1
ATOM 1365 O O . PHE A 1 181 ? 14.246 14.628 37.458 1.00 29.36 174 PHE A O 1
ATOM 1373 N N . THR A 1 182 ? 14.185 12.784 38.746 1.00 24.26 175 THR A N 1
ATOM 1374 C CA . THR A 1 182 ? 14.860 11.977 37.730 1.00 26.71 175 THR A CA 1
ATOM 1375 C C . THR A 1 182 ? 13.958 11.727 36.527 1.00 27.12 175 THR A C 1
ATOM 1376 O O . THR A 1 182 ? 14.395 11.849 35.375 1.00 31.64 175 THR A O 1
ATOM 1380 N N . VAL A 1 183 ? 12.696 11.372 36.764 1.00 24.82 176 VAL A N 1
ATOM 1381 C CA . VAL A 1 183 ? 11.803 11.108 35.639 1.00 27.72 176 VAL A CA 1
ATOM 1382 C C . VAL A 1 183 ? 11.573 12.387 34.834 1.00 24.86 176 VAL A C 1
ATOM 1383 O O . VAL A 1 183 ? 11.626 12.375 33.599 1.00 25.83 176 VAL A O 1
ATOM 1387 N N . PHE A 1 184 ? 11.346 13.515 35.519 1.00 24.38 177 PHE A N 1
ATOM 1388 C CA . PHE A 1 184 ? 11.239 14.797 34.823 1.00 25.13 177 PHE A CA 1
ATOM 1389 C C . PHE A 1 184 ? 12.490 15.086 34.004 1.00 26.38 177 PHE A C 1
ATOM 1390 O O . PHE A 1 184 ? 12.405 15.451 32.825 1.00 25.54 177 PHE A O 1
ATOM 1398 N N . SER A 1 185 ? 13.664 14.940 34.623 1.00 27.38 178 SER A N 1
ATOM 1399 C CA . SER A 1 185 ? 14.911 15.231 33.930 1.00 26.23 178 SER A CA 1
ATOM 1400 C C . SER A 1 185 ? 15.008 14.468 32.617 1.00 26.09 178 SER A C 1
ATOM 1401 O O . SER A 1 185 ? 15.447 15.020 31.603 1.00 30.34 178 SER A O 1
ATOM 1404 N N . ILE A 1 186 ? 14.558 13.210 32.605 1.00 24.54 179 ILE A N 1
ATOM 1405 C CA . ILE A 1 186 ? 14.760 12.365 31.433 1.00 23.82 179 ILE A CA 1
ATOM 1406 C C . ILE A 1 186 ? 13.857 12.799 30.282 1.00 24.57 179 ILE A C 1
ATOM 1407 O O . ILE A 1 186 ? 14.326 13.008 29.160 1.00 27.29 179 ILE A O 1
ATOM 1412 N N . TYR A 1 187 ? 12.543 12.908 30.518 1.00 28.16 180 TYR A N 1
ATOM 1413 C CA . TYR A 1 187 ? 11.689 13.286 29.394 1.00 28.71 180 TYR A CA 1
ATOM 1414 C C . TYR A 1 187 ? 11.934 14.730 28.963 1.00 23.89 180 TYR A C 1
ATOM 1415 O O . TYR A 1 187 ? 11.824 15.040 27.772 1.00 22.68 180 TYR A O 1
ATOM 1424 N N . PHE A 1 188 ? 12.338 15.607 29.883 1.00 20.49 181 PHE A N 1
ATOM 1425 C CA . PHE A 1 188 ? 12.566 16.996 29.485 1.00 24.68 181 PHE A CA 1
ATOM 1426 C C . PHE A 1 188 ? 13.737 17.118 28.519 1.00 22.48 181 PHE A C 1
ATOM 1427 O O . PHE A 1 188 ? 13.662 17.867 27.540 1.00 27.50 181 PHE A O 1
ATOM 1435 N N . TRP A 1 189 ? 14.825 16.386 28.764 1.00 26.12 182 TRP A N 1
ATOM 1436 C CA . TRP A 1 189 ? 15.959 16.464 27.854 1.00 25.50 182 TRP A CA 1
ATOM 1437 C C . TRP A 1 189 ? 15.711 15.720 26.551 1.00 26.72 182 TRP A C 1
ATOM 1438 O O . TRP A 1 189 ? 16.415 15.970 25.565 1.00 21.18 182 TRP A O 1
ATOM 1449 N N . ALA A 1 190 ? 14.715 14.830 26.508 1.00 24.06 183 ALA A N 1
ATOM 1450 C CA . ALA A 1 190 ? 14.447 14.113 25.266 1.00 26.20 183 ALA A CA 1
ATOM 1451 C C . ALA A 1 190 ? 13.850 15.023 24.196 1.00 21.58 183 ALA A C 1
ATOM 1452 O O . ALA A 1 190 ? 14.088 14.804 23.002 1.00 19.14 183 ALA A O 1
ATOM 1454 N N . TYR A 1 191 ? 13.077 16.041 24.591 1.00 21.34 184 TYR A N 1
ATOM 1455 C CA . TYR A 1 191 ? 12.442 16.913 23.601 1.00 24.63 184 TYR A CA 1
ATOM 1456 C C . TYR A 1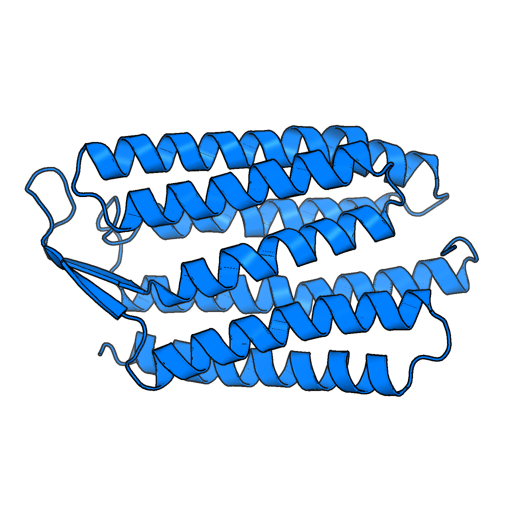 191 ? 13.444 17.560 22.647 1.00 20.63 184 TYR A C 1
ATOM 1457 O O . TYR A 1 191 ? 13.245 17.468 21.424 1.00 19.99 184 TYR A O 1
ATOM 1466 N N . PRO A 1 192 ? 14.512 18.222 23.105 1.00 24.28 185 PRO A N 1
ATOM 1467 C CA . PRO A 1 192 ? 15.442 18.813 22.127 1.00 19.48 185 PRO A CA 1
ATOM 1468 C C . PRO A 1 192 ? 16.145 17.775 21.270 1.00 21.64 185 PRO A C 1
ATOM 1469 O O . PRO A 1 192 ? 16.510 18.069 20.126 1.00 25.37 185 PRO A O 1
ATOM 1473 N N . ILE A 1 193 ? 16.325 16.557 21.773 1.00 21.92 186 ILE A N 1
ATOM 1474 C CA . ILE A 1 193 ? 16.927 15.513 20.955 1.00 22.42 186 ILE A CA 1
ATOM 1475 C C . ILE A 1 193 ? 15.968 15.089 19.850 1.00 22.39 186 ILE A C 1
ATOM 1476 O O . ILE A 1 193 ? 16.344 15.014 18.674 1.00 25.39 186 ILE A O 1
ATOM 1481 N N . VAL A 1 194 ? 14.711 14.815 20.208 1.00 19.34 187 VAL A N 1
ATOM 1482 C CA . VAL A 1 194 ? 13.720 14.419 19.211 1.00 19.81 187 VAL A CA 1
ATOM 1483 C C . VAL A 1 194 ? 13.593 15.487 18.137 1.00 23.04 187 VAL A C 1
ATOM 1484 O O . VAL A 1 194 ? 13.467 15.188 16.942 1.00 21.99 187 VAL A O 1
ATOM 1488 N N . TRP A 1 195 ? 13.635 16.752 18.557 1.00 22.09 188 TRP A N 1
ATOM 1489 C CA . TRP A 1 195 ? 13.479 17.892 17.661 1.00 21.45 188 TRP A CA 1
ATOM 1490 C C . TRP A 1 195 ? 14.619 17.969 16.649 1.00 20.84 188 TRP A C 1
ATOM 1491 O O . TRP A 1 195 ? 14.387 18.142 15.445 1.00 21.69 188 TRP A O 1
ATOM 1502 N N . ILE A 1 196 ? 15.863 17.831 17.118 1.00 25.35 189 ILE A N 1
ATOM 1503 C CA . ILE A 1 196 ? 17.014 18.041 16.242 1.00 24.97 189 ILE A CA 1
ATOM 1504 C C . ILE A 1 196 ? 17.312 16.841 15.343 1.00 28.21 189 ILE A C 1
ATOM 1505 O O . ILE A 1 196 ? 18.032 16.993 14.348 1.00 29.15 189 ILE A O 1
ATOM 1510 N N . LEU A 1 197 ? 16.783 15.656 15.646 1.00 24.30 190 LEU A N 1
ATOM 1511 C CA . LEU A 1 197 ? 16.986 14.510 14.769 1.00 24.72 190 LEU A CA 1
ATOM 1512 C C . LEU A 1 197 ? 15.959 14.444 13.643 1.00 30.83 190 LEU A C 1
ATOM 1513 O O . LEU A 1 197 ? 16.107 13.618 12.734 1.00 27.20 190 LEU A O 1
ATOM 1518 N N . GLY A 1 198 ? 14.921 15.277 13.688 1.00 26.59 191 GLY A N 1
ATOM 1519 C CA . GLY A 1 198 ? 13.959 15.368 12.613 1.00 25.22 191 GLY A CA 1
ATOM 1520 C C . GLY A 1 198 ? 14.362 16.403 11.583 1.00 27.01 191 GLY A C 1
ATOM 1521 O O . GLY A 1 198 ? 15.483 16.918 11.573 1.00 28.19 191 GLY A O 1
ATOM 1522 N N . GLN A 1 199 ? 13.403 16.743 10.719 1.00 25.53 192 GLN A N 1
ATOM 1523 C CA . GLN A 1 199 ? 13.680 17.623 9.586 1.00 29.87 192 GLN A CA 1
ATOM 1524 C C . GLN A 1 199 ? 14.165 19.010 9.999 1.00 29.07 192 GLN A C 1
ATOM 1525 O O . GLN A 1 199 ? 14.762 19.715 9.173 1.00 23.76 192 GLN A O 1
ATOM 1531 N N . LYS A 1 200 ? 13.923 19.428 11.244 1.00 25.15 193 LYS A N 1
ATOM 1532 C CA . LYS A 1 200 ? 14.416 20.732 11.679 1.00 27.41 193 LYS A CA 1
ATOM 1533 C C . LYS A 1 200 ? 15.908 20.724 11.979 1.00 27.98 193 LYS A C 1
ATOM 1534 O O . LYS A 1 200 ? 16.504 21.799 12.121 1.00 23.33 193 LYS A O 1
ATOM 1540 N N . GLY A 1 201 ? 16.524 19.547 12.076 1.00 25.04 194 GLY A N 1
ATOM 1541 C CA . GLY A 1 201 ? 17.966 19.473 12.218 1.00 27.79 194 GLY A CA 1
ATOM 1542 C C . GLY A 1 201 ? 18.587 18.485 11.256 1.00 28.82 194 GLY A C 1
ATOM 1543 O O . GLY A 1 201 ? 18.671 18.735 10.050 1.00 27.53 194 GLY A O 1
ATOM 1544 N N . VAL A 1 202 ? 19.020 17.356 11.781 1.00 28.23 195 VAL A N 1
ATOM 1545 C CA . VAL A 1 202 ? 19.544 16.278 10.957 1.00 37.69 195 VAL A CA 1
ATOM 1546 C C . VAL A 1 202 ? 18.366 15.476 10.423 1.00 37.46 195 VAL A C 1
ATOM 1547 O O . VAL A 1 202 ? 17.403 15.209 11.145 1.00 42.91 195 VAL A O 1
ATOM 1551 N N . GLY A 1 203 ? 18.415 15.096 9.159 1.00 42.30 196 GLY A N 1
ATOM 1552 C CA . GLY A 1 203 ? 17.241 14.442 8.609 1.00 42.44 196 GLY A CA 1
ATOM 1553 C C . GLY A 1 203 ? 17.144 12.964 8.931 1.00 26.87 196 GLY A C 1
ATOM 1554 O O . GLY A 1 203 ? 16.937 12.158 8.027 1.00 31.99 196 GLY A O 1
ATOM 1555 N N . LEU A 1 204 ? 17.276 12.591 10.208 1.00 30.14 197 LEU A N 1
ATOM 1556 C CA . LEU A 1 204 ? 17.314 11.171 10.557 1.00 31.91 197 LEU A CA 1
ATOM 1557 C C . LEU A 1 204 ? 15.963 10.504 10.329 1.00 34.80 197 LEU A C 1
ATOM 1558 O O . LEU A 1 204 ? 15.905 9.362 9.857 1.00 29.68 197 LEU A O 1
ATOM 1563 N N . TYR A 1 205 ? 14.870 11.199 10.651 1.00 30.40 198 TYR A N 1
ATOM 1564 C CA . TYR A 1 205 ? 13.525 10.712 10.375 1.00 29.40 198 TYR A CA 1
ATOM 1565 C C . TYR A 1 205 ? 12.647 11.897 9.994 1.00 27.90 198 TYR A C 1
ATOM 1566 O O . TYR A 1 205 ? 13.016 13.059 10.188 1.00 33.09 198 TYR A O 1
ATOM 1575 N N . GLY A 1 206 ? 11.472 11.594 9.442 1.00 29.16 199 GLY A N 1
ATOM 1576 C CA . GLY A 1 206 ? 10.559 12.602 8.953 1.00 30.40 199 GLY A CA 1
ATOM 1577 C C . GLY A 1 206 ? 9.489 12.975 9.966 1.00 30.27 199 GLY A C 1
ATOM 1578 O O . GLY A 1 206 ? 9.564 12.657 11.154 1.00 27.10 199 GLY A O 1
ATOM 1579 N N . THR A 1 207 ? 8.461 13.665 9.468 1.00 32.26 200 THR A N 1
ATOM 1580 C CA . THR A 1 207 ? 7.492 14.285 10.362 1.00 30.20 200 THR A CA 1
ATOM 1581 C C . THR A 1 207 ? 6.585 13.259 11.029 1.00 27.69 200 THR A C 1
ATOM 1582 O O . THR A 1 207 ? 6.061 13.517 12.118 1.00 27.27 200 THR A O 1
ATOM 1586 N N . GLY A 1 208 ? 6.394 12.094 10.406 1.00 27.67 201 GLY A N 1
ATOM 1587 C CA . GLY A 1 208 ? 5.574 11.061 11.021 1.00 21.93 201 GLY A CA 1
ATOM 1588 C C . GLY A 1 208 ? 6.196 10.490 12.278 1.00 28.00 201 GLY A C 1
ATOM 1589 O O . GLY A 1 208 ? 5.549 10.418 13.327 1.00 26.84 201 GLY A O 1
ATOM 1590 N N . VAL A 1 209 ? 7.466 10.071 12.195 1.00 25.18 202 VAL A N 1
ATOM 1591 C CA . VAL A 1 209 ? 8.139 9.520 13.370 1.00 24.14 202 VAL A CA 1
ATOM 1592 C C . VAL A 1 209 ? 8.269 10.581 14.456 1.00 22.02 202 VAL A C 1
ATOM 1593 O O . VAL A 1 209 ? 8.046 10.310 15.644 1.00 18.37 202 VAL A O 1
ATOM 1597 N N . GLU A 1 210 ? 8.631 11.808 14.071 1.00 23.27 203 GLU A N 1
ATOM 1598 C CA . GLU A 1 210 ? 8.727 12.884 15.054 1.00 22.86 203 GLU A CA 1
ATOM 1599 C C . GLU A 1 210 ? 7.394 13.108 15.763 1.00 20.12 203 GLU A C 1
ATOM 1600 O O . GLU A 1 210 ? 7.351 13.285 16.987 1.00 20.06 203 GLU A O 1
ATOM 1606 N N . SER A 1 211 ? 6.291 13.100 15.014 1.00 24.78 204 SER A N 1
ATOM 1607 C CA . SER A 1 211 ? 4.989 13.301 15.639 1.00 21.95 204 SER A CA 1
ATOM 1608 C C . SER A 1 211 ? 4.685 12.188 16.636 1.00 23.20 204 SER A C 1
ATOM 1609 O O . SER A 1 211 ? 4.128 12.444 17.711 1.00 22.32 204 SER A O 1
ATOM 1612 N N . LEU A 1 212 ? 5.067 10.947 16.302 1.00 23.96 205 LEU A N 1
ATOM 1613 C CA . LEU A 1 212 ? 4.885 9.823 17.218 1.00 18.82 205 LEU A CA 1
ATOM 1614 C C . LEU A 1 212 ? 5.730 9.978 18.478 1.00 20.32 205 LEU A C 1
ATOM 1615 O O . LEU A 1 212 ? 5.256 9.709 19.589 1.00 23.93 205 LEU A O 1
ATOM 1620 N N . LEU A 1 213 ? 6.989 10.392 18.328 1.00 22.52 206 LEU A N 1
ATOM 1621 C CA . LEU A 1 213 ? 7.866 10.505 19.484 1.00 19.80 206 LEU A CA 1
ATOM 1622 C C . LEU A 1 213 ? 7.423 11.635 20.408 1.00 20.84 206 LEU A C 1
ATOM 1623 O O . LEU A 1 213 ? 7.418 11.472 21.630 1.00 22.23 206 LEU A O 1
ATOM 1628 N N . ILE A 1 214 ? 7.045 12.784 19.845 1.00 23.46 207 ILE A N 1
ATOM 1629 C CA . ILE A 1 214 ? 6.541 13.879 20.672 1.00 21.84 207 ILE A CA 1
ATOM 1630 C C . ILE A 1 214 ? 5.288 13.447 21.428 1.00 18.06 207 ILE A C 1
ATOM 1631 O O . ILE A 1 214 ? 5.142 13.722 22.626 1.00 23.39 207 ILE A O 1
ATOM 1636 N N . MET A 1 215 ? 4.374 12.752 20.750 1.00 19.33 208 MET A N 1
ATOM 1637 C CA . MET A 1 215 ? 3.131 12.322 21.395 1.00 19.06 208 MET A CA 1
ATOM 1638 C C . MET A 1 215 ? 3.410 11.409 22.576 1.00 23.24 208 MET A C 1
ATOM 1639 O O . MET A 1 215 ? 2.771 11.536 23.631 1.00 20.44 208 MET A O 1
ATOM 1644 N N . LEU A 1 216 ? 4.383 10.500 22.431 1.00 20.07 209 LEU A N 1
ATOM 1645 C CA . LEU A 1 216 ? 4.751 9.620 23.535 1.00 19.98 209 LEU A CA 1
ATOM 1646 C C . LEU A 1 216 ? 5.340 10.411 24.695 1.00 22.75 209 LEU A C 1
ATOM 1647 O O . LEU A 1 216 ? 5.057 10.112 25.860 1.00 21.21 209 LEU A O 1
ATOM 1652 N N . LEU A 1 217 ? 6.175 11.415 24.392 1.00 22.13 210 LEU A N 1
ATOM 1653 C CA . LEU A 1 217 ? 6.697 12.296 25.433 1.00 20.00 210 LEU A CA 1
ATOM 1654 C C . LEU A 1 217 ? 5.574 13.076 26.103 1.00 22.78 210 LEU A C 1
ATOM 1655 O O . LEU A 1 217 ? 5.536 13.186 27.335 1.00 23.14 210 LEU A O 1
ATOM 1660 N N . ASP A 1 218 ? 4.632 13.597 25.306 1.00 20.20 211 ASP A N 1
ATOM 1661 C CA . ASP A 1 218 ? 3.559 14.433 25.845 1.00 21.37 211 ASP A CA 1
ATOM 1662 C C . ASP A 1 218 ? 2.649 13.658 26.801 1.00 22.45 211 ASP A C 1
ATOM 1663 O O . ASP A 1 218 ? 2.261 14.177 27.855 1.00 21.04 211 ASP A O 1
ATOM 1668 N N . ILE A 1 219 ? 2.270 12.427 26.450 1.00 19.33 212 ILE A N 1
ATOM 1669 C CA . ILE A 1 219 ? 1.390 11.695 27.360 1.00 20.93 212 ILE A CA 1
ATOM 1670 C C . ILE A 1 219 ? 2.162 11.255 28.598 1.00 26.81 212 ILE A C 1
ATOM 1671 O O . ILE A 1 219 ? 1.598 11.171 29.698 1.00 24.09 212 ILE A O 1
ATOM 1676 N 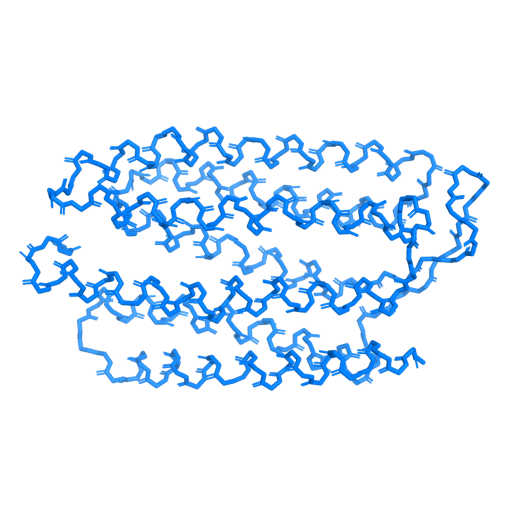N . THR A 1 220 ? 3.462 10.990 28.454 1.00 23.46 213 THR A N 1
ATOM 1677 C CA . THR A 1 220 ? 4.279 10.667 29.613 1.00 23.71 213 THR A CA 1
ATOM 1678 C C . THR A 1 220 ? 4.340 11.839 30.581 1.00 21.60 213 THR A C 1
ATOM 1679 O O . THR A 1 220 ? 4.177 11.671 31.794 1.00 24.01 213 THR A O 1
ATOM 1683 N N . ALA A 1 221 ? 4.583 13.042 30.054 1.00 24.45 214 ALA A N 1
ATOM 1684 C CA . ALA A 1 221 ? 4.794 14.208 30.903 1.00 23.18 214 ALA A CA 1
ATOM 1685 C C . ALA A 1 221 ? 3.493 14.690 31.532 1.00 24.70 214 ALA A C 1
ATOM 1686 O O . ALA A 1 221 ? 3.485 15.149 32.682 1.00 20.97 214 ALA A O 1
ATO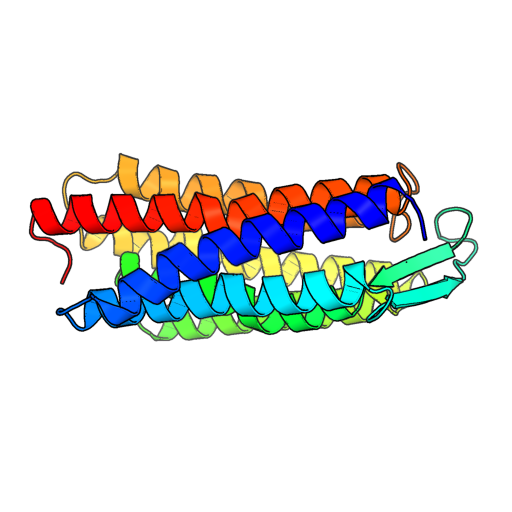M 1688 N N . LYS A 1 222 ? 2.381 14.594 30.803 1.00 22.37 215 LYS A N 1
ATOM 1689 C CA . LYS A 1 222 ? 1.146 15.236 31.248 1.00 22.97 215 LYS A CA 1
ATOM 1690 C C . LYS A 1 222 ? 0.163 14.288 31.928 1.00 23.75 215 LYS A C 1
ATOM 1691 O O . LYS A 1 222 ? -0.560 14.706 32.837 1.00 27.65 215 LYS A O 1
ATOM 1697 N N . VAL A 1 223 ? 0.109 13.026 31.524 1.00 22.99 216 VAL A N 1
ATOM 1698 C CA . VAL A 1 223 ? -0.822 12.088 32.134 1.00 20.45 216 VAL A CA 1
ATOM 1699 C C . VAL A 1 223 ? -0.101 11.224 33.165 1.00 21.98 216 VAL A C 1
ATOM 1700 O O . VAL A 1 223 ? -0.425 11.259 34.358 1.00 23.98 216 VAL A O 1
ATOM 1704 N N . PHE A 1 224 ? 0.894 10.455 32.726 1.00 22.01 217 PHE A N 1
ATOM 1705 C CA . PHE A 1 224 ? 1.499 9.472 33.624 1.00 24.79 217 PHE A CA 1
ATOM 1706 C C . PHE A 1 224 ? 2.346 10.135 34.711 1.00 26.76 217 PHE A C 1
ATOM 1707 O O . PHE A 1 224 ? 2.300 9.720 35.877 1.00 28.42 217 PHE A O 1
ATOM 1715 N N . TYR A 1 225 ? 3.126 11.160 34.360 1.00 25.06 218 TYR A N 1
ATOM 1716 C CA . TYR A 1 225 ? 3.853 11.902 35.389 1.00 21.57 218 TYR A CA 1
ATOM 1717 C C . TYR A 1 225 ? 2.890 12.582 36.350 1.00 24.62 218 TYR A C 1
ATOM 1718 O O . TYR A 1 225 ? 3.149 12.640 37.558 1.00 24.11 218 TYR A O 1
ATOM 1727 N N . GLY A 1 226 ? 1.765 13.095 35.836 1.00 20.78 219 GLY A N 1
ATOM 1728 C CA . GLY A 1 226 ? 0.744 13.636 36.720 1.00 20.70 219 GLY A CA 1
ATOM 1729 C C . GLY A 1 226 ? 0.224 12.612 37.713 1.00 21.98 219 GLY A C 1
ATOM 1730 O O . GLY A 1 226 ? 0.028 12.921 38.891 1.00 26.19 219 GLY A O 1
ATOM 1731 N N . PHE A 1 227 ? -0.006 11.380 37.255 1.00 22.36 220 PHE A N 1
ATOM 1732 C CA . PHE A 1 227 ? -0.434 10.330 38.176 1.00 28.86 220 PHE A CA 1
ATOM 1733 C C . PHE A 1 227 ? 0.654 10.034 39.207 1.00 24.39 220 PHE A C 1
ATOM 1734 O O . PHE A 1 227 ? 0.355 9.745 40.369 1.00 25.39 220 PHE A O 1
ATOM 1742 N N . LEU A 1 228 ? 1.926 10.122 38.807 1.00 25.74 221 LEU A N 1
ATOM 1743 C CA . LEU A 1 228 ? 3.007 9.919 39.768 1.00 24.96 221 LEU A CA 1
ATOM 1744 C C . LEU A 1 228 ? 2.998 10.990 40.850 1.00 27.91 221 LEU A C 1
ATOM 1745 O O . LEU A 1 228 ? 3.191 10.683 42.033 1.00 29.23 221 LEU A O 1
ATOM 1750 N N . LEU A 1 229 ? 2.786 12.259 40.471 1.00 23.48 222 LEU A N 1
ATOM 1751 C CA . LEU A 1 229 ? 2.723 13.310 41.483 1.00 22.66 222 LEU A CA 1
ATOM 1752 C C . LEU A 1 229 ? 1.492 13.151 42.362 1.00 24.42 222 LEU A C 1
ATOM 1753 O O . LEU A 1 229 ? 1.533 13.478 43.555 1.00 28.05 222 LEU A O 1
ATOM 1758 N N . LEU A 1 230 ? 0.391 12.667 41.783 1.00 23.19 223 LEU A N 1
ATOM 1759 C CA . LEU A 1 230 ? -0.807 12.369 42.558 1.00 27.00 223 LEU A CA 1
ATOM 1760 C C . LEU A 1 230 ? -0.508 11.347 43.645 1.00 30.21 223 LEU A C 1
ATOM 1761 O O . LEU A 1 230 ? -0.793 11.574 44.826 1.00 31.98 223 LEU A O 1
ATOM 1766 N N . ARG A 1 231 ? 0.065 10.207 43.254 1.00 32.55 224 ARG A N 1
ATOM 1767 C CA . ARG A 1 231 ? 0.404 9.165 44.217 1.00 33.27 224 ARG A CA 1
ATOM 1768 C C . ARG A 1 231 ? 1.376 9.680 45.273 1.00 32.72 224 ARG A C 1
ATOM 1769 O O . ARG A 1 231 ? 1.241 9.360 46.460 1.00 36.23 224 ARG A O 1
ATOM 1777 N N . ASP A 1 232 ? 2.353 10.496 44.865 1.00 30.24 225 ASP A N 1
ATOM 1778 C CA . ASP A 1 232 ? 3.298 11.049 45.832 1.00 32.31 225 ASP A CA 1
ATOM 1779 C C . ASP A 1 232 ? 2.607 11.974 46.832 1.00 34.70 225 ASP A C 1
ATOM 1780 O O . ASP A 1 232 ? 2.934 11.962 48.024 1.00 34.29 225 ASP A O 1
ATOM 1785 N N . ARG A 1 233 ? 1.652 12.786 46.369 1.00 28.66 226 ARG A N 1
ATOM 1786 C CA . ARG A 1 233 ? 0.902 13.633 47.291 1.00 32.29 226 ARG A CA 1
ATOM 1787 C C . ARG A 1 233 ? 0.146 12.793 48.318 1.00 31.97 226 ARG A C 1
ATOM 1788 O O . ARG A 1 233 ? 0.123 13.126 49.508 1.00 34.54 226 ARG A O 1
ATOM 1796 N N . GLU A 1 234 ? -0.473 11.695 47.872 1.00 31.88 227 GLU A N 1
ATOM 1797 C CA . GLU A 1 234 ? -1.161 10.788 48.789 1.00 30.95 227 GLU A CA 1
ATOM 1798 C C . GLU A 1 234 ? -0.205 10.215 49.830 1.00 36.23 227 GLU A C 1
ATOM 1799 O O . GLU A 1 234 ? -0.527 10.172 51.022 1.00 38.91 227 GLU A O 1
ATOM 1805 N N . THR A 1 235 ? 0.972 9.766 49.393 1.00 32.61 228 THR A N 1
ATOM 1806 C CA . THR A 1 235 ? 1.970 9.244 50.319 1.00 32.29 228 THR A CA 1
ATOM 1807 C C . THR A 1 235 ? 2.343 10.279 51.374 1.00 36.13 228 THR A C 1
ATOM 1808 O O . THR A 1 235 ? 2.357 9.982 52.574 1.00 39.35 228 THR A O 1
ATOM 1812 N N . LEU A 1 236 ? 2.646 11.505 50.945 1.00 29.86 229 LEU A N 1
ATOM 1813 C CA . LEU A 1 236 ? 3.027 12.538 51.902 1.00 35.25 229 LEU A CA 1
ATOM 1814 C C . LEU A 1 236 ? 1.877 12.863 52.848 1.00 36.85 229 LEU A C 1
ATOM 1815 O O . LEU A 1 236 ? 2.098 13.133 54.033 1.00 42.30 229 LEU A O 1
ATOM 1820 N N . GLN A 1 237 ? 0.641 12.837 52.349 1.00 37.10 230 GLN A N 1
ATOM 1821 C CA . GLN A 1 237 ? -0.499 13.143 53.208 1.00 41.55 230 GLN A CA 1
ATOM 1822 C C . GLN A 1 237 ? -0.699 12.068 54.271 1.00 41.93 230 GLN A C 1
ATOM 1823 O O . GLN A 1 237 ? -0.926 12.382 55.446 1.00 40.39 230 GLN A O 1
ATOM 1829 N N . ARG A 1 238 ? -0.622 10.794 53.881 1.00 37.23 231 ARG A N 1
ATOM 1830 C CA . ARG A 1 238 ? -0.703 9.716 54.860 1.00 43.68 231 ARG A CA 1
ATOM 1831 C C . ARG A 1 238 ? 0.458 9.744 55.848 1.00 46.91 231 ARG A C 1
ATOM 1832 O O . ARG A 1 238 ? 0.330 9.198 56.948 1.00 56.64 231 ARG A O 1
ATOM 1840 N N . MET A 1 239 ? 1.585 10.364 55.487 1.00 45.62 232 MET A N 1
ATOM 1841 C CA . MET A 1 239 ? 2.675 10.545 56.437 1.00 43.00 232 MET A CA 1
ATOM 1842 C C . MET A 1 239 ? 2.494 11.793 57.289 1.00 47.09 232 MET A C 1
ATOM 1843 O O . MET A 1 239 ? 3.108 11.894 58.355 1.00 53.28 232 MET A O 1
ATOM 1848 N N . GLY A 1 240 ? 1.686 12.748 56.837 1.00 45.11 233 GLY A N 1
ATOM 1849 C CA . GLY A 1 240 ? 1.436 13.954 57.598 1.00 43.00 233 GLY A CA 1
ATOM 1850 C C . GLY A 1 240 ? 2.360 15.112 57.302 1.00 48.10 233 GLY A C 1
ATOM 1851 O O . GLY A 1 240 ? 2.464 16.028 58.126 1.00 42.09 233 GLY A O 1
ATOM 1852 N N . GLN A 1 241 ? 3.040 15.106 56.160 1.00 42.27 234 GLN A N 1
ATOM 1853 C CA . GLN A 1 241 ? 3.944 16.187 55.788 1.00 46.76 234 GLN A CA 1
ATOM 1854 C C . GLN A 1 241 ? 3.577 16.748 54.418 1.00 43.45 234 GLN A C 1
ATOM 1855 O O . GLN A 1 241 ? 4.440 17.021 53.579 1.00 44.82 234 GLN A O 1
ATOM 1861 N N . LEU A 1 242 ? 2.280 16.921 54.175 1.00 45.49 235 LEU A N 1
ATOM 1862 C CA . LEU A 1 242 ? 1.818 17.490 52.915 1.00 47.94 235 LEU A CA 1
ATOM 1863 C C . LEU A 1 242 ? 1.704 19.007 52.983 1.00 54.80 235 LEU A C 1
ATOM 1864 O O . LEU A 1 242 ? 2.113 19.699 52.045 1.00 57.65 235 LEU A O 1
ATOM 1869 N N . SER A 1 243 ? 1.162 19.539 54.074 1.00 59.69 236 SER A N 1
ATOM 1870 C CA . SER A 1 243 ? 1.057 20.984 54.250 1.00 59.65 236 SER A CA 1
ATOM 1871 C C . SER A 1 243 ? 1.227 21.356 55.716 1.00 58.21 236 SER A C 1
ATOM 1872 O O . SER A 1 243 ? 1.937 20.676 56.456 1.00 64.79 236 SER A O 1
#

Secondary structure (DSSP, 8-state):
--HHHHHHHHHHHHHHHHHHHHHHHHHHH--SHHHHHHHHHHHHHHHHHHHHHHHHHTT-S-EEEE--TTS-SSEEEE-THHHHHHHHHHHHHHHHHHHHHT--HHHHHHHHHHHHHHHHHHHHHHHSPTTHHHHHHHHHHHHHHHHHHHIIIIIHHHHHHT-SS-HHHHHHHHHHHHHHHHHHHHHHHHSTTSS-SS-HHHHHHHHHHHHHIIIIIHHHHHHHHHHHHHHHT---

Radius of gyration: 18.4 Å; Cα contacts (8 Å, |Δi|>4): 314; chains: 1; bounding box: 37×26×56 Å

Sequence (236 aa):
MNLLSQVSFWVGCGILAFGSIVFGLGAWNAKRQSWEEFYIVHFTVTTVAACAYLAMAMGQGEITLQNTDLAAEGVRHIYWARYCDWIVTTPLILFSICRLSKVRGTMIAGIIMSDVLMIITGAIAAFSFAPERYVWYIVSCMFEVAIFVILLGAVRTSAMRQHYDVKNLFNLVFTVFSIYFWAYPIVWILGQKGVGLYGTGVESLLIMLLDITAKVFYGFLLLRDRETLQRMGQLS

Foldseek 3Di:
DDPLLLVLLVVLLVLLVVLLVVLVVQLVPDDDPVSVLLSVLLNLLSVLVSVLSVQVNVPHQWDKADADPQFEPDIAIDNNSVLVSQLRNVLSLVVLLLVQLVFDVVLSVQLNVLRNLLSVLQSVLRPDYPPSVVVSLVVSVVSVVSNCCSCVPRSLVSSPVQDPPCNVLVVCLVVLCVVLVVVVSVLVQCPRSHNPVDYDSVSSNVVSVSSSCSRRVSSVSSVVVLVVCVVVPRND

B-factor: mean 29.55, std 9.01, range [13.85, 78.47]

Solvent-accessible surface area: 11068 Å² total; per-residue (Å²): 119,67,137,68,0,48,74,2,0,125,62,0,20,42,50,0,40,111,0,15,104,49,0,16,93,16,23,213,107,18,191,139,152,36,22,60,55,14,30,98,15,3,77,46,0,0,42,43,0,13,81,12,1,71,25,1,4,110,55,95,11,57,72,62,40,131,26,52,155,115,24,13,174,44,47,1,60,1,10,113,9,15,20,70,4,20,60,64,0,14,14,41,4,0,48,10,0,0,129,14,0,82,12,136,50,95,48,24,63,18,0,52,104,4,0,41,61,19,14,69,7,11,22,69,0,0,95,20,103,7,74,93,1,64,88,84,42,106,49,14,27,110,52,6,60,32,0,15,93,31,0,86,30,24,0,73,61,10,0,40,183,85,10,168,141,12,116,128,27,0,61,89,0,6,74,48,0,18,120,10,11,85,26,36,20,97,16,20,40,58,0,29,12,9,95,43,123,34,34,27,4,58,13,1,55,54,4,9,80,24,1,13,49,5,4,0,104,5,0,62,40,1,28,171,10,22,63,42,0,75,193,90,64,32,24,112